Protein AF-A0AAV0X223-F1 (afdb_monomer_lite)

Radius of gyration: 20.11 Å; chains: 1; bounding box: 46×33×53 Å

Sequence (191 aa):
MRIVYGKHFKYVATRMAEYEVLEKYIINIHSYVYTSCTPVIAYAITESEAKLLNYINKEHYGNGKEFHLLAGKDYIVGLEDLHNFYLIDLCYKKLERNNNSGFEDICFFIRIDSNAHSCVPYYTQNGQKYLALFYFEGDTENLMQRAVQLENWDLAYLKFCWKIQGVKDKFFAIDSCSVVGFDDIKNLYPP

Foldseek 3Di:
DDQDPNDDFDKDWPVVLCVVDVVVFVPPPDPVLQCQLFPWDKDFAAPVRLVVQLVCLVPPNPCSVVVRDDGPPIIMTTVVVSVLVVVLRVVVVCVVPVDDDDDDAAKDWDAPDPDPVRTAIWGHDPRWTKGFQVSDDDDCVQQQVQWDKDAGSSRSNRSSVCVVVVPDCVQPVDRITTIGTPVSVCVVDPD

Organism: NCBI:txid13131

Structure (mmCIF, N/CA/C/O backbone):
data_AF-A0AAV0X223-F1
#
_entry.id   AF-A0AAV0X223-F1
#
loop_
_atom_site.group_PDB
_atom_site.id
_atom_site.type_symbol
_atom_site.label_atom_id
_atom_site.label_alt_id
_atom_site.label_comp_id
_atom_site.label_asym_id
_atom_site.label_entity_id
_atom_site.label_seq_id
_atom_site.pdbx_PDB_ins_code
_atom_site.Cartn_x
_atom_site.Cartn_y
_atom_site.Cartn_z
_atom_site.occupancy
_atom_site.B_iso_or_equiv
_atom_site.auth_seq_id
_atom_site.auth_comp_id
_atom_site.auth_asym_id
_atom_site.auth_atom_id
_atom_site.pdbx_PDB_model_num
ATOM 1 N N . MET A 1 1 ? 4.242 -0.186 -22.465 1.00 67.38 1 MET A N 1
ATOM 2 C CA . MET A 1 1 ? 2.848 -0.659 -22.299 1.00 67.38 1 MET A CA 1
ATOM 3 C C . MET A 1 1 ? 2.838 -2.135 -22.660 1.00 67.38 1 MET A C 1
ATOM 5 O O . MET A 1 1 ? 3.314 -2.444 -23.746 1.00 67.38 1 MET A O 1
ATOM 9 N N . ARG A 1 2 ? 2.394 -3.033 -21.771 1.00 79.50 2 ARG A N 1
ATOM 10 C CA . ARG A 1 2 ? 2.246 -4.466 -22.097 1.00 79.50 2 ARG A CA 1
ATOM 11 C C . ARG A 1 2 ? 0.774 -4.799 -22.290 1.00 79.50 2 ARG A C 1
ATOM 13 O O . ARG A 1 2 ? -0.082 -4.157 -21.682 1.00 79.50 2 ARG A O 1
ATOM 20 N N . ILE A 1 3 ? 0.500 -5.796 -23.122 1.00 77.06 3 ILE A N 1
ATOM 21 C CA . ILE A 1 3 ? -0.830 -6.388 -23.244 1.00 77.06 3 ILE A CA 1
ATOM 22 C C . ILE A 1 3 ? -0.815 -7.680 -22.435 1.00 77.06 3 ILE A C 1
ATOM 24 O O . ILE A 1 3 ? -0.038 -8.583 -22.734 1.00 77.06 3 ILE A O 1
ATOM 28 N N . VAL A 1 4 ? -1.657 -7.755 -21.409 1.00 73.25 4 VAL A N 1
ATOM 29 C CA . VAL A 1 4 ? -1.824 -8.947 -20.571 1.00 73.25 4 VAL A CA 1
ATOM 30 C C . VAL A 1 4 ? -3.303 -9.311 -20.611 1.00 73.25 4 VAL A C 1
ATOM 32 O O . VAL A 1 4 ? -4.150 -8.478 -20.296 1.00 73.25 4 VAL A O 1
ATOM 35 N N . TYR A 1 5 ? -3.624 -10.516 -21.091 1.00 76.81 5 TYR A N 1
ATOM 36 C CA . TYR A 1 5 ? -5.007 -10.980 -21.301 1.00 76.81 5 TYR A CA 1
ATOM 37 C C . TYR A 1 5 ? -5.896 -9.983 -22.079 1.00 76.81 5 TYR A C 1
ATOM 39 O O . TYR A 1 5 ? -7.058 -9.772 -21.745 1.00 76.81 5 TYR A O 1
ATOM 47 N N . GLY A 1 6 ? -5.338 -9.321 -23.100 1.00 78.38 6 GLY A N 1
ATOM 48 C CA . GLY A 1 6 ? -6.064 -8.349 -23.930 1.00 78.38 6 GLY A CA 1
ATOM 49 C C . GLY A 1 6 ? -6.267 -6.965 -23.299 1.00 78.38 6 GLY A C 1
ATOM 50 O O . GLY A 1 6 ? -6.860 -6.097 -23.935 1.00 78.38 6 GLY A O 1
ATOM 51 N N . LYS A 1 7 ? -5.757 -6.720 -22.085 1.00 81.50 7 LYS A N 1
ATOM 52 C CA . LYS A 1 7 ? -5.789 -5.404 -21.430 1.00 81.50 7 LYS A CA 1
ATOM 53 C C . LYS A 1 7 ? -4.433 -4.711 -21.511 1.00 81.50 7 LYS A C 1
ATOM 55 O O . LYS A 1 7 ? -3.388 -5.346 -21.376 1.00 81.50 7 LYS A O 1
ATOM 60 N N . HIS A 1 8 ? -4.462 -3.395 -21.708 1.00 84.06 8 HIS A N 1
ATOM 61 C CA . HIS A 1 8 ? -3.269 -2.556 -21.745 1.00 84.06 8 HIS A CA 1
ATOM 62 C C . HIS A 1 8 ? -2.862 -2.130 -20.338 1.00 84.06 8 HIS A C 1
ATOM 64 O O . HIS A 1 8 ? -3.589 -1.397 -19.672 1.00 84.06 8 HIS A O 1
ATOM 70 N N . PHE A 1 9 ? -1.660 -2.519 -19.931 1.00 85.00 9 PHE A N 1
ATOM 71 C CA . PHE A 1 9 ? -1.068 -2.115 -18.663 1.00 85.00 9 PHE A CA 1
ATOM 72 C C . PHE A 1 9 ? 0.108 -1.165 -18.896 1.00 85.00 9 PHE A C 1
ATOM 74 O O . PHE A 1 9 ? 0.948 -1.353 -19.794 1.00 85.00 9 PHE A O 1
ATOM 81 N N . LYS A 1 10 ? 0.149 -0.102 -18.092 1.00 89.81 10 LYS A N 1
ATOM 82 C CA . LYS A 1 10 ? 1.233 0.882 -18.084 1.00 89.81 10 LYS A CA 1
ATOM 83 C C . LYS A 1 10 ? 2.287 0.445 -17.077 1.00 89.81 10 LYS A C 1
ATOM 85 O O . LYS A 1 10 ? 1.953 0.014 -15.981 1.00 89.81 10 LYS A O 1
ATOM 90 N N . TYR A 1 11 ? 3.544 0.583 -17.471 1.00 89.50 11 TYR A N 1
ATOM 91 C CA . TYR A 1 11 ? 4.692 0.191 -16.669 1.00 89.50 11 TYR A CA 1
ATOM 92 C C . TYR A 1 11 ? 5.742 1.287 -16.700 1.00 89.50 11 TYR A C 1
ATOM 94 O O . TYR A 1 11 ? 5.824 2.036 -17.678 1.00 89.50 11 TYR A O 1
ATOM 102 N N . VAL A 1 12 ? 6.557 1.315 -15.657 1.00 89.06 12 VAL A N 1
ATOM 103 C CA . VAL A 1 12 ? 7.706 2.203 -15.496 1.00 89.06 12 VAL A CA 1
ATOM 104 C C . VAL A 1 12 ? 8.905 1.381 -15.036 1.00 89.06 12 VAL A C 1
ATOM 106 O O . VAL A 1 12 ? 8.739 0.387 -14.329 1.00 89.06 12 VAL A O 1
ATOM 109 N N . ALA A 1 13 ? 10.109 1.753 -15.471 1.00 89.88 13 ALA A N 1
ATOM 110 C CA . ALA A 1 13 ? 11.331 1.111 -14.997 1.00 89.88 13 ALA A CA 1
ATOM 111 C C . ALA A 1 13 ? 11.539 1.431 -13.512 1.00 89.88 13 ALA A C 1
ATOM 113 O O . ALA A 1 13 ? 11.438 2.598 -13.125 1.00 89.88 13 ALA A O 1
ATOM 114 N N . THR A 1 14 ? 11.857 0.422 -12.697 1.00 86.88 14 THR A N 1
ATOM 115 C CA . THR A 1 14 ? 12.030 0.587 -11.244 1.00 86.88 14 THR A CA 1
ATOM 116 C C . THR A 1 14 ? 13.059 1.663 -10.936 1.00 86.88 14 THR A C 1
ATOM 118 O O . THR A 1 14 ? 12.747 2.588 -10.209 1.00 86.88 14 THR A O 1
ATOM 121 N N . ARG A 1 15 ? 14.223 1.652 -11.592 1.00 85.00 15 ARG A N 1
ATOM 122 C CA . ARG A 1 15 ? 15.271 2.669 -11.384 1.00 85.00 15 ARG A CA 1
ATOM 123 C C . ARG A 1 15 ? 14.821 4.102 -11.667 1.00 85.00 15 ARG A C 1
ATOM 125 O O . ARG A 1 15 ? 15.278 5.023 -11.004 1.00 85.00 15 ARG A O 1
ATOM 132 N N . MET A 1 16 ? 13.938 4.299 -12.648 1.00 83.81 16 MET A N 1
ATOM 133 C CA . MET A 1 16 ? 13.381 5.626 -12.930 1.00 83.81 16 MET A CA 1
ATOM 134 C C . MET A 1 16 ? 12.358 6.024 -11.872 1.00 83.81 16 MET A C 1
ATOM 136 O O . MET A 1 16 ? 12.367 7.160 -11.415 1.00 83.81 16 MET A O 1
ATOM 140 N N . ALA A 1 17 ? 11.497 5.087 -11.467 1.00 81.62 17 ALA A N 1
ATOM 141 C CA . ALA A 1 17 ? 10.561 5.294 -10.371 1.00 81.62 17 ALA A CA 1
ATOM 142 C C . ALA A 1 17 ? 11.300 5.615 -9.065 1.00 81.62 17 ALA A C 1
ATOM 144 O O . ALA A 1 17 ? 10.932 6.547 -8.369 1.00 81.62 17 ALA A O 1
ATOM 145 N N . GLU A 1 18 ? 12.373 4.896 -8.757 1.00 77.75 18 GLU A N 1
ATOM 146 C CA . GLU A 1 18 ? 13.196 5.116 -7.574 1.00 77.75 18 GLU A CA 1
ATOM 147 C C . GLU A 1 18 ? 13.878 6.480 -7.605 1.00 77.75 18 GLU A C 1
ATOM 149 O O . GLU A 1 18 ? 13.798 7.228 -6.640 1.00 77.75 18 GLU A O 1
ATOM 154 N N . TYR A 1 19 ? 14.491 6.855 -8.721 1.00 78.69 19 TYR A N 1
ATOM 155 C CA . TYR A 1 19 ? 15.122 8.164 -8.837 1.00 78.69 19 TYR A CA 1
ATOM 156 C C . TYR A 1 19 ? 14.108 9.315 -8.736 1.00 78.69 19 TYR A C 1
ATOM 158 O O . TYR A 1 19 ? 14.286 10.256 -7.971 1.00 78.69 19 TYR A O 1
ATOM 166 N N . GLU A 1 20 ? 12.986 9.225 -9.451 1.00 75.88 20 GLU A N 1
ATOM 167 C CA . GLU A 1 20 ? 11.983 10.295 -9.453 1.00 75.88 20 GLU A CA 1
ATOM 168 C C . GLU A 1 20 ? 11.141 10.349 -8.172 1.00 75.88 20 GLU A C 1
ATOM 170 O O . GLU A 1 20 ? 10.687 11.428 -7.789 1.00 75.88 20 GLU A O 1
ATOM 175 N N . VAL A 1 21 ? 10.917 9.208 -7.511 1.00 68.12 21 VAL A N 1
ATOM 176 C CA . VAL A 1 21 ? 10.062 9.102 -6.320 1.00 68.12 21 VAL A CA 1
ATOM 177 C C . VAL A 1 21 ? 10.885 8.952 -5.045 1.00 68.12 21 VAL A C 1
ATOM 179 O O . VAL A 1 21 ? 10.711 9.756 -4.133 1.00 68.12 21 VAL A O 1
ATOM 182 N N . LEU A 1 22 ? 11.798 7.979 -4.944 1.00 64.19 22 LEU A N 1
ATOM 183 C CA . LEU A 1 22 ? 12.541 7.748 -3.697 1.00 64.19 22 LEU A CA 1
ATOM 184 C C . LEU A 1 22 ? 13.467 8.915 -3.344 1.00 64.19 22 LEU A C 1
ATOM 186 O O . LEU A 1 22 ? 13.473 9.335 -2.186 1.00 64.19 22 LEU A O 1
ATOM 190 N N . GLU A 1 23 ? 14.196 9.471 -4.317 1.00 64.31 23 GLU A N 1
ATOM 191 C CA . GLU A 1 23 ? 15.144 10.567 -4.060 1.00 64.31 23 GLU A CA 1
ATOM 192 C C . GLU A 1 23 ? 14.435 11.860 -3.625 1.00 64.31 23 GLU A C 1
ATOM 194 O O . GLU A 1 23 ? 14.961 12.624 -2.822 1.00 64.31 23 GLU A O 1
ATOM 199 N N . LYS A 1 24 ? 13.203 12.100 -4.090 1.00 60.88 24 LYS A N 1
ATOM 200 C CA . LYS A 1 24 ? 12.443 13.314 -3.746 1.00 60.88 24 LYS A CA 1
ATOM 201 C C . LYS A 1 24 ? 11.610 13.182 -2.475 1.00 60.88 24 LYS A C 1
ATOM 203 O O . LYS A 1 24 ? 11.304 14.198 -1.848 1.00 60.88 24 LYS A O 1
ATOM 208 N N . TYR A 1 25 ? 11.181 11.971 -2.131 1.00 57.00 25 TYR A N 1
ATOM 209 C CA . TYR A 1 25 ? 10.045 11.789 -1.228 1.00 57.00 25 TYR A CA 1
ATOM 210 C C . TYR A 1 25 ? 10.305 10.852 -0.050 1.00 57.00 25 TYR A C 1
ATOM 212 O O . TYR A 1 25 ? 9.671 10.991 0.990 1.00 57.00 25 TYR A O 1
ATOM 220 N N . ILE A 1 26 ? 11.263 9.931 -0.162 1.00 60.78 26 ILE A N 1
ATOM 221 C CA . ILE A 1 26 ? 11.395 8.814 0.785 1.00 60.78 26 ILE A CA 1
ATOM 222 C C . ILE A 1 26 ? 12.741 8.831 1.536 1.00 60.78 26 ILE A C 1
ATOM 224 O O . ILE A 1 26 ? 13.038 7.919 2.300 1.00 60.78 26 ILE A O 1
ATOM 228 N N . ILE A 1 27 ? 13.515 9.921 1.445 1.00 60.59 27 ILE A N 1
ATOM 229 C CA . ILE A 1 27 ? 14.778 10.096 2.197 1.00 60.59 27 ILE A CA 1
ATOM 230 C C . ILE A 1 27 ? 14.600 9.829 3.706 1.00 60.59 27 ILE A C 1
ATOM 232 O O . ILE A 1 27 ? 15.490 9.269 4.343 1.00 60.59 27 ILE A O 1
ATOM 236 N N . ASN A 1 28 ? 13.440 10.179 4.271 1.00 61.44 28 ASN A N 1
ATOM 237 C CA . ASN A 1 28 ? 13.203 10.130 5.716 1.00 61.44 28 ASN A CA 1
ATOM 238 C C . ASN A 1 28 ? 12.431 8.884 6.193 1.00 61.44 28 ASN A C 1
ATOM 240 O O . ASN A 1 28 ? 12.290 8.681 7.400 1.00 61.44 28 ASN A O 1
ATOM 244 N N . ILE A 1 29 ? 11.941 8.032 5.283 1.00 67.88 29 ILE A N 1
ATOM 245 C CA . ILE A 1 29 ? 11.228 6.799 5.647 1.00 67.88 29 ILE A CA 1
ATOM 246 C C . ILE A 1 29 ? 12.155 5.615 5.409 1.00 67.88 29 ILE A C 1
ATOM 248 O O . ILE A 1 29 ? 12.549 5.328 4.279 1.00 67.88 29 ILE A O 1
ATOM 252 N N . HIS A 1 30 ? 12.463 4.876 6.474 1.00 72.00 30 HIS A N 1
ATOM 253 C CA . HIS A 1 30 ? 13.271 3.669 6.357 1.00 72.00 30 HIS A CA 1
ATOM 254 C C . HIS A 1 30 ? 12.634 2.687 5.360 1.00 72.00 30 HIS A C 1
ATOM 256 O O . HIS A 1 30 ? 11.448 2.370 5.478 1.00 72.00 30 HIS A O 1
ATOM 262 N N . SER A 1 31 ? 13.425 2.170 4.411 1.00 69.19 31 SER A N 1
ATOM 263 C CA . SER A 1 31 ? 12.938 1.371 3.273 1.00 69.19 31 SER A CA 1
ATOM 264 C C . SER A 1 31 ? 12.035 0.209 3.665 1.00 69.19 31 SER A C 1
ATOM 266 O O . SER A 1 31 ? 11.008 -0.048 3.037 1.00 69.19 31 SER A O 1
ATOM 268 N N . TYR A 1 32 ? 12.373 -0.441 4.776 1.00 69.75 32 TYR A N 1
ATOM 269 C CA . TYR A 1 32 ? 11.583 -1.513 5.376 1.00 69.75 32 TYR A CA 1
ATOM 270 C C . TYR A 1 32 ? 10.114 -1.145 5.639 1.00 69.75 32 TYR A C 1
ATOM 272 O O . TYR A 1 32 ? 9.244 -2.003 5.518 1.00 69.75 32 TYR A O 1
ATOM 280 N N . VAL A 1 33 ? 9.814 0.108 5.993 1.00 69.50 33 VAL A N 1
ATOM 281 C 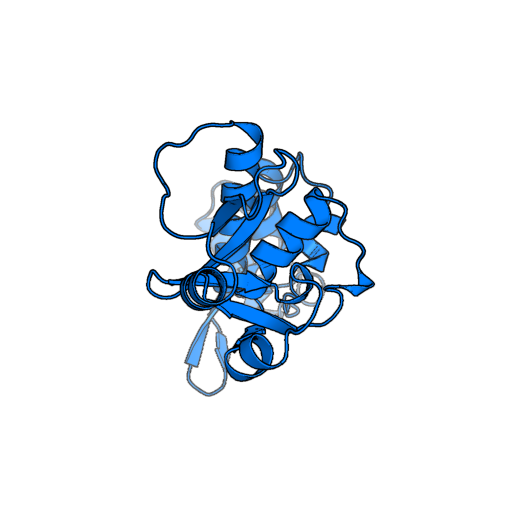CA . VAL A 1 33 ? 8.463 0.522 6.399 1.00 69.50 33 VAL A CA 1
ATOM 282 C C . VAL A 1 33 ? 7.496 0.435 5.223 1.00 69.50 33 VAL A C 1
ATOM 284 O O . VAL A 1 33 ? 6.471 -0.222 5.353 1.00 69.50 33 VAL A O 1
ATOM 287 N N . TYR A 1 34 ? 7.820 1.014 4.064 1.00 69.56 34 TYR A N 1
ATOM 288 C CA . TYR A 1 34 ? 6.912 1.006 2.909 1.00 69.56 34 TYR A CA 1
ATOM 289 C C . TYR A 1 34 ? 7.009 -0.275 2.070 1.00 69.56 34 TYR A C 1
ATOM 291 O O . TYR A 1 34 ? 5.993 -0.737 1.558 1.00 69.56 34 TYR A O 1
ATOM 299 N N . THR A 1 35 ? 8.190 -0.898 1.966 1.00 72.62 35 THR A N 1
ATOM 300 C CA . THR A 1 35 ? 8.370 -2.141 1.180 1.00 72.62 35 THR A CA 1
ATOM 301 C C . THR A 1 35 ? 7.618 -3.342 1.753 1.00 72.62 35 THR A C 1
ATOM 303 O O . THR A 1 35 ? 7.349 -4.294 1.030 1.00 72.62 35 THR A O 1
ATOM 306 N N . SER A 1 36 ? 7.251 -3.300 3.036 1.00 72.94 36 SER A N 1
ATOM 307 C CA . SER A 1 36 ? 6.497 -4.366 3.706 1.00 72.94 36 SER A CA 1
ATOM 308 C C . SER A 1 36 ? 4.998 -4.072 3.854 1.00 72.94 36 SER A C 1
ATOM 310 O O . SER A 1 36 ? 4.284 -4.864 4.467 1.00 72.94 36 SER A O 1
ATOM 312 N N . CYS A 1 37 ? 4.504 -2.949 3.316 1.00 75.69 37 CYS A N 1
ATOM 313 C CA . CYS A 1 37 ? 3.081 -2.597 3.386 1.00 75.69 37 CYS A CA 1
ATOM 314 C C . CYS A 1 37 ? 2.241 -3.320 2.330 1.00 75.69 37 CYS A C 1
ATOM 316 O O . CYS A 1 37 ? 1.122 -3.731 2.621 1.00 75.69 37 CYS A O 1
ATOM 318 N N . THR A 1 38 ? 2.775 -3.506 1.125 1.00 75.06 38 THR A N 1
ATOM 319 C CA . THR A 1 38 ? 2.125 -4.296 0.076 1.00 75.06 38 THR A CA 1
ATOM 320 C C . THR A 1 38 ? 3.174 -4.904 -0.850 1.00 75.06 38 THR A C 1
ATOM 322 O O . THR A 1 38 ? 4.152 -4.225 -1.181 1.00 75.06 38 THR A O 1
ATOM 325 N N . PRO A 1 39 ? 3.012 -6.166 -1.280 1.00 74.38 39 PRO A N 1
ATOM 326 C CA . PRO A 1 39 ? 3.873 -6.731 -2.304 1.00 74.38 39 PRO A CA 1
ATOM 327 C C . PRO A 1 39 ? 3.643 -5.996 -3.628 1.00 74.38 39 PRO A C 1
ATOM 329 O O . PRO A 1 39 ? 2.508 -5.761 -4.037 1.00 74.38 39 PRO A O 1
ATOM 332 N N . VAL A 1 40 ? 4.735 -5.650 -4.309 1.00 81.12 40 VAL A N 1
ATOM 333 C CA . VAL A 1 40 ? 4.701 -5.038 -5.640 1.00 81.12 40 VAL A CA 1
ATOM 334 C C . VAL A 1 40 ? 5.341 -5.995 -6.625 1.00 81.12 40 VAL A C 1
ATOM 336 O O . VAL A 1 40 ? 6.480 -6.429 -6.446 1.00 81.12 40 VAL A O 1
ATOM 339 N N . ILE A 1 41 ? 4.591 -6.347 -7.666 1.00 84.69 41 ILE A N 1
ATOM 340 C CA . ILE A 1 41 ? 5.048 -7.313 -8.661 1.00 84.69 41 ILE A CA 1
ATOM 341 C C . ILE A 1 41 ? 5.907 -6.584 -9.691 1.00 84.69 41 ILE A C 1
ATOM 343 O O . ILE A 1 41 ? 5.420 -5.787 -10.495 1.00 84.69 41 ILE A O 1
ATOM 347 N N . ALA A 1 42 ? 7.196 -6.905 -9.687 1.00 88.69 42 ALA A N 1
ATOM 348 C CA . ALA A 1 42 ? 8.151 -6.429 -10.670 1.00 88.69 42 ALA A CA 1
ATOM 349 C C . ALA A 1 42 ? 8.416 -7.500 -11.736 1.00 88.69 42 ALA A C 1
ATOM 351 O O . ALA A 1 42 ? 8.464 -8.697 -11.454 1.00 88.69 42 ALA A O 1
ATOM 352 N N . TYR A 1 43 ? 8.635 -7.061 -12.972 1.00 91.25 43 TYR A N 1
ATOM 353 C CA . TYR A 1 43 ? 8.946 -7.934 -14.098 1.00 91.25 43 TYR A CA 1
ATOM 354 C C . TYR A 1 43 ? 10.310 -7.586 -14.665 1.00 91.25 43 TYR A C 1
ATOM 356 O O . TYR A 1 43 ? 10.589 -6.414 -14.911 1.00 91.25 43 TYR A O 1
ATOM 364 N N . ALA A 1 44 ? 11.133 -8.597 -14.935 1.00 94.06 44 ALA A N 1
ATOM 365 C CA . ALA A 1 44 ? 12.393 -8.382 -15.629 1.00 94.06 44 ALA A CA 1
ATOM 366 C C . ALA A 1 44 ? 12.142 -7.748 -17.009 1.00 94.06 44 ALA A C 1
ATOM 368 O O . ALA A 1 44 ? 11.207 -8.121 -17.734 1.00 94.06 44 ALA A O 1
ATOM 369 N N . ILE A 1 45 ? 12.980 -6.774 -17.354 1.00 94.06 45 ILE A N 1
ATOM 370 C CA . ILE A 1 45 ? 12.965 -6.114 -18.657 1.00 94.06 45 ILE A CA 1
ATOM 371 C C . ILE A 1 45 ? 13.499 -7.083 -19.715 1.00 94.06 45 ILE A C 1
ATOM 373 O O . ILE A 1 45 ? 14.534 -7.726 -19.529 1.00 94.06 45 ILE A O 1
ATOM 377 N N . THR A 1 46 ? 12.803 -7.172 -20.844 1.00 94.06 46 THR A N 1
ATOM 378 C CA . THR A 1 46 ? 13.253 -7.931 -22.021 1.00 94.06 46 THR A CA 1
ATOM 379 C C . THR A 1 46 ? 14.217 -7.116 -22.888 1.00 94.06 46 THR A C 1
ATOM 381 O O . THR A 1 46 ? 14.255 -5.892 -22.817 1.00 94.06 46 THR A O 1
ATOM 384 N N . GLU A 1 47 ? 14.960 -7.775 -23.779 1.00 95.06 47 GLU A N 1
ATOM 385 C CA . GLU A 1 47 ? 15.862 -7.114 -24.741 1.00 95.06 47 GLU A CA 1
ATOM 386 C C . GLU A 1 47 ? 15.175 -6.014 -25.564 1.00 95.06 47 GLU A C 1
ATOM 388 O O . GLU A 1 47 ? 15.691 -4.904 -25.713 1.00 95.06 47 GLU A O 1
ATOM 393 N N . SER A 1 48 ? 13.982 -6.303 -26.086 1.00 93.12 48 SER A N 1
ATOM 394 C CA . SER A 1 48 ? 13.208 -5.346 -26.882 1.00 93.12 48 SER A CA 1
ATOM 395 C C . SER A 1 48 ? 12.755 -4.149 -26.047 1.00 93.12 48 SER A C 1
ATOM 397 O O . SER A 1 48 ? 12.807 -3.012 -26.514 1.00 93.12 48 SER A O 1
ATOM 399 N N . GLU A 1 49 ? 12.343 -4.389 -24.801 1.00 92.31 49 GLU A N 1
ATOM 400 C CA . GLU A 1 49 ? 11.938 -3.329 -23.878 1.00 92.31 49 GLU A CA 1
ATOM 401 C C . GLU A 1 49 ? 13.123 -2.467 -23.453 1.00 92.31 49 GLU A C 1
ATOM 403 O O . GLU A 1 49 ? 12.997 -1.248 -23.469 1.00 92.31 49 GLU A O 1
ATOM 408 N N . ALA A 1 50 ? 14.278 -3.064 -23.144 1.00 93.62 50 ALA A N 1
ATOM 409 C CA . ALA A 1 50 ? 15.490 -2.323 -22.807 1.00 93.62 50 ALA A CA 1
ATOM 410 C C . ALA A 1 50 ? 15.888 -1.382 -23.950 1.00 93.62 50 ALA A C 1
ATOM 412 O O . ALA A 1 50 ? 16.107 -0.193 -23.726 1.00 93.62 50 ALA A O 1
ATOM 413 N N . LYS A 1 51 ? 15.914 -1.879 -25.195 1.00 94.00 51 LYS A N 1
ATOM 414 C CA . LYS A 1 51 ? 16.218 -1.056 -26.379 1.00 94.00 51 LYS A CA 1
ATOM 415 C C . LYS A 1 51 ? 15.247 0.113 -26.532 1.00 94.00 51 LYS A C 1
ATOM 417 O O . LYS A 1 51 ? 15.687 1.246 -26.720 1.00 94.00 51 LYS A O 1
ATOM 422 N N . LEU A 1 52 ? 13.945 -0.155 -26.428 1.00 92.19 52 LEU A N 1
ATOM 423 C CA . LEU A 1 52 ? 12.912 0.868 -26.576 1.00 92.19 52 LEU A CA 1
ATOM 424 C C . LEU A 1 52 ? 12.971 1.912 -25.454 1.00 92.19 52 LEU A C 1
ATOM 426 O O . LEU A 1 52 ? 12.965 3.108 -25.734 1.00 92.19 52 LEU A O 1
ATOM 430 N N . LEU A 1 53 ? 13.045 1.476 -24.197 1.00 90.38 53 LEU A N 1
ATOM 431 C CA . LEU A 1 53 ? 13.088 2.370 -23.041 1.00 90.38 53 LEU A CA 1
ATOM 432 C C . LEU A 1 53 ? 14.359 3.225 -23.047 1.00 90.38 53 LEU A C 1
ATOM 434 O O . LEU A 1 53 ? 14.281 4.423 -22.804 1.00 90.38 53 LEU A O 1
ATOM 438 N N . ASN A 1 54 ? 15.509 2.652 -23.408 1.00 92.19 54 ASN A N 1
ATOM 439 C CA . ASN A 1 54 ? 16.757 3.405 -23.541 1.00 92.19 54 ASN A CA 1
ATOM 440 C C . ASN A 1 54 ? 16.698 4.455 -24.651 1.00 92.19 54 ASN A C 1
ATOM 442 O O . ASN A 1 54 ? 17.218 5.556 -24.475 1.00 92.19 54 ASN A O 1
ATOM 446 N N . TYR A 1 55 ? 16.071 4.130 -25.785 1.00 91.81 55 TYR A N 1
ATOM 447 C CA . TYR A 1 55 ? 15.837 5.103 -26.849 1.00 91.81 55 TYR A CA 1
ATOM 448 C C . TYR A 1 55 ? 14.959 6.255 -26.347 1.00 91.81 55 TYR A C 1
ATOM 450 O O . TYR A 1 55 ? 15.346 7.414 -26.468 1.00 91.81 55 TYR A O 1
ATOM 458 N N . ILE A 1 56 ? 13.829 5.939 -25.706 1.00 89.50 56 ILE A N 1
ATOM 459 C CA . ILE A 1 56 ? 12.922 6.947 -25.140 1.00 89.50 56 ILE A CA 1
ATOM 460 C C . ILE A 1 56 ? 13.656 7.830 -24.129 1.00 89.50 56 ILE A C 1
ATOM 462 O O . ILE A 1 56 ? 13.572 9.051 -24.216 1.00 89.50 56 ILE A O 1
ATOM 466 N N . ASN A 1 57 ? 14.406 7.229 -23.205 1.00 88.50 57 ASN A N 1
ATOM 467 C CA . ASN A 1 57 ? 15.162 7.964 -22.201 1.00 88.50 57 ASN A CA 1
ATOM 468 C C . ASN A 1 57 ? 16.148 8.925 -22.871 1.00 88.50 57 ASN A C 1
ATOM 470 O O . ASN A 1 57 ? 16.148 10.113 -22.569 1.00 88.50 57 ASN A O 1
ATOM 474 N N . LYS A 1 58 ? 16.948 8.438 -23.821 1.00 89.19 58 LYS A N 1
ATOM 475 C CA . LYS A 1 58 ? 17.968 9.247 -24.494 1.00 89.19 58 LYS A CA 1
ATOM 476 C C . LYS A 1 58 ? 17.385 10.428 -25.278 1.00 89.19 58 LYS A C 1
ATOM 478 O O . LYS A 1 58 ? 17.996 11.494 -25.277 1.00 89.19 58 LYS A O 1
ATOM 483 N N . GLU A 1 59 ? 16.259 10.230 -25.957 1.00 91.06 59 GLU A N 1
ATOM 484 C CA . GLU A 1 59 ? 15.697 11.225 -26.880 1.00 91.06 59 GLU A CA 1
ATOM 485 C C . GLU A 1 59 ? 14.664 12.154 -26.224 1.00 91.06 59 GLU A C 1
ATOM 487 O O . GLU A 1 59 ? 14.444 13.267 -26.703 1.00 91.06 59 GLU A O 1
ATOM 492 N N . HIS A 1 60 ? 14.016 11.722 -25.136 1.00 86.56 60 HIS A N 1
ATOM 493 C CA . HIS A 1 60 ? 12.862 12.428 -24.564 1.00 86.56 60 HIS A CA 1
ATOM 494 C C . HIS A 1 60 ? 12.987 12.772 -23.079 1.00 86.56 60 HIS A C 1
ATOM 496 O O . HIS A 1 60 ? 12.136 13.495 -22.562 1.00 86.56 60 HIS A O 1
ATOM 502 N N . TYR A 1 61 ? 14.024 12.302 -22.384 1.00 82.31 61 TYR A N 1
ATOM 503 C CA . TYR A 1 61 ? 14.233 12.607 -20.972 1.00 82.31 61 TYR A CA 1
ATOM 504 C C . TYR A 1 61 ? 15.602 13.262 -20.768 1.00 82.31 61 TYR A C 1
ATOM 506 O O . TYR A 1 61 ? 16.630 12.705 -21.143 1.00 82.31 61 TYR A O 1
ATOM 514 N N . GLY A 1 62 ? 15.623 14.462 -20.174 1.00 76.88 62 GLY A N 1
ATOM 515 C CA . GLY A 1 62 ? 16.832 15.296 -20.076 1.00 76.88 62 GLY A CA 1
ATOM 516 C C . GLY A 1 62 ? 18.031 14.586 -19.435 1.00 76.88 62 GLY A C 1
ATOM 517 O O . GLY A 1 62 ? 19.152 14.729 -19.916 1.00 76.88 62 GLY A O 1
ATOM 518 N N . ASN A 1 63 ? 17.774 13.734 -18.435 1.00 75.56 63 ASN A N 1
ATOM 519 C CA . ASN A 1 63 ? 18.793 12.935 -17.741 1.00 75.56 63 ASN A CA 1
ATOM 520 C C . ASN A 1 63 ? 18.873 11.489 -18.265 1.00 75.56 63 ASN A C 1
ATOM 522 O O . ASN A 1 63 ? 19.524 10.631 -17.677 1.00 75.56 63 ASN A O 1
ATOM 526 N N . GLY A 1 64 ? 18.221 11.162 -19.381 1.00 69.56 64 GLY A N 1
ATOM 527 C CA . GLY A 1 64 ? 18.014 9.775 -19.799 1.00 69.56 64 GLY A CA 1
ATOM 528 C C . GLY A 1 64 ? 19.258 8.999 -20.214 1.00 69.56 64 GLY A C 1
ATOM 529 O O . GLY A 1 64 ? 19.207 7.773 -20.271 1.00 69.56 64 GLY A O 1
ATOM 530 N N . LYS A 1 65 ? 20.395 9.671 -20.426 1.00 72.56 65 LYS A N 1
ATOM 531 C CA . LYS A 1 65 ? 21.695 9.003 -20.610 1.00 72.56 65 LYS A CA 1
ATOM 532 C C . LYS A 1 65 ? 22.205 8.327 -19.331 1.00 72.56 65 LYS A C 1
ATOM 534 O O . LYS A 1 65 ? 23.003 7.401 -19.429 1.00 72.56 65 LYS A O 1
ATOM 539 N N . GLU A 1 66 ? 21.737 8.759 -18.163 1.00 77.94 66 GLU A N 1
ATOM 540 C CA . GLU A 1 66 ? 22.098 8.188 -16.859 1.00 77.94 66 GLU A CA 1
ATOM 541 C C . GLU A 1 66 ? 21.283 6.919 -16.545 1.00 77.94 66 GLU A C 1
ATOM 543 O O . GLU A 1 66 ? 21.715 6.056 -15.780 1.00 77.94 66 GLU A O 1
ATOM 548 N N . PHE A 1 67 ? 20.136 6.747 -17.212 1.00 80.38 67 PHE A N 1
ATOM 549 C CA . PHE A 1 67 ? 19.205 5.631 -17.023 1.00 80.38 67 PHE A CA 1
ATOM 550 C C . PHE A 1 67 ? 19.334 4.587 -18.127 1.00 80.38 67 PHE A C 1
ATOM 552 O O . PHE A 1 67 ? 18.359 4.266 -18.812 1.00 80.38 67 PHE A O 1
ATOM 559 N N . HIS A 1 68 ? 20.544 4.051 -18.301 1.00 89.56 68 HIS A N 1
ATOM 560 C CA . HIS A 1 68 ? 20.753 2.920 -19.199 1.00 89.56 68 HIS A CA 1
ATOM 561 C C . HIS A 1 68 ? 20.250 1.618 -18.559 1.00 89.56 68 HIS A C 1
ATOM 563 O O . HIS A 1 68 ? 20.835 1.119 -17.595 1.00 89.56 68 HIS A O 1
ATOM 569 N N . LEU A 1 69 ? 19.156 1.094 -19.107 1.00 92.19 69 LEU A N 1
ATOM 570 C CA . LEU A 1 69 ? 18.464 -0.111 -18.670 1.00 92.19 69 LEU A CA 1
ATOM 571 C C . LEU A 1 69 ? 19.002 -1.350 -19.394 1.00 92.19 69 LEU A C 1
ATOM 573 O O . LEU A 1 69 ? 19.179 -1.353 -20.614 1.00 92.19 69 LEU A O 1
ATOM 577 N N . LEU A 1 70 ? 19.210 -2.420 -18.641 1.00 93.81 70 LEU A N 1
ATOM 578 C CA . LEU A 1 70 ? 19.761 -3.696 -19.066 1.00 93.81 70 LEU A CA 1
ATOM 579 C C . LEU A 1 70 ? 18.703 -4.793 -18.936 1.00 93.81 70 LEU A C 1
ATOM 581 O O . LEU A 1 70 ? 18.112 -5.003 -17.874 1.00 93.81 70 LEU A O 1
ATOM 585 N N . ALA A 1 71 ? 18.501 -5.539 -20.020 1.00 94.19 71 ALA A N 1
ATOM 586 C CA . ALA A 1 71 ? 17.603 -6.683 -20.021 1.00 94.19 71 ALA A CA 1
ATOM 587 C C . ALA A 1 71 ? 18.051 -7.751 -19.007 1.00 94.19 71 ALA A C 1
ATOM 589 O O . ALA A 1 71 ? 19.245 -7.974 -18.797 1.00 94.19 71 ALA A O 1
ATOM 590 N N . GLY A 1 72 ? 17.084 -8.385 -18.343 1.00 91.44 72 GLY A N 1
ATOM 591 C CA . GLY A 1 72 ? 17.319 -9.415 -17.324 1.00 91.44 72 GLY A CA 1
ATOM 592 C C . GLY A 1 72 ? 17.971 -8.929 -16.021 1.00 91.44 72 GLY A C 1
ATOM 593 O O . GLY A 1 72 ? 18.103 -9.722 -15.092 1.00 91.44 72 GLY A O 1
ATOM 594 N N . LYS A 1 73 ? 18.371 -7.655 -15.933 1.00 92.62 73 LYS A N 1
ATOM 595 C CA . LYS A 1 73 ? 18.940 -7.043 -14.722 1.00 92.62 73 LYS A CA 1
ATOM 596 C C . LYS A 1 73 ? 18.028 -5.977 -14.142 1.00 92.62 73 LYS A C 1
ATOM 598 O O . LYS A 1 73 ? 17.830 -5.944 -12.933 1.00 92.62 73 LYS A O 1
ATOM 603 N N . ASP A 1 74 ? 17.492 -5.123 -15.004 1.00 92.38 74 ASP A N 1
ATOM 604 C CA . ASP A 1 74 ? 16.552 -4.086 -14.610 1.00 92.38 74 ASP A CA 1
ATOM 605 C C . ASP A 1 74 ? 15.110 -4.594 -14.707 1.00 92.38 74 ASP A C 1
ATOM 607 O O . ASP A 1 74 ? 14.791 -5.522 -15.462 1.00 92.38 74 ASP A O 1
ATOM 611 N N . TYR A 1 75 ? 14.233 -3.970 -13.925 1.00 92.94 75 TYR A N 1
ATOM 612 C CA . TYR A 1 75 ? 12.844 -4.379 -13.773 1.00 92.94 75 TYR A CA 1
ATOM 613 C C . TYR A 1 75 ? 11.890 -3.250 -14.148 1.00 92.94 75 TYR A C 1
ATOM 615 O O . TYR A 1 75 ? 12.231 -2.066 -14.113 1.00 92.94 75 TYR A O 1
ATOM 623 N N . ILE A 1 76 ? 10.663 -3.630 -14.480 1.00 91.81 76 ILE A N 1
ATOM 624 C CA . ILE A 1 76 ? 9.529 -2.725 -14.610 1.00 91.81 76 ILE A CA 1
ATOM 625 C C . ILE A 1 76 ? 8.433 -3.097 -13.618 1.00 91.81 76 ILE A C 1
ATOM 627 O O . ILE A 1 76 ? 8.213 -4.269 -13.315 1.00 91.81 76 ILE A O 1
ATOM 631 N N . VAL A 1 77 ? 7.723 -2.081 -13.157 1.00 89.25 77 VAL A N 1
ATOM 632 C CA . VAL A 1 77 ? 6.637 -2.142 -12.174 1.00 89.25 77 VAL A CA 1
ATOM 633 C C . VAL A 1 77 ? 5.401 -1.470 -12.770 1.00 89.25 77 VAL A C 1
ATOM 635 O O . VAL A 1 77 ? 5.524 -0.618 -13.660 1.00 89.25 77 VAL A O 1
ATOM 638 N N . GLY A 1 78 ? 4.209 -1.901 -12.351 1.00 89.56 78 GLY A N 1
ATOM 639 C CA . GLY A 1 78 ? 2.953 -1.293 -12.777 1.00 89.56 78 GLY A CA 1
ATOM 640 C C . GLY A 1 78 ? 2.911 0.190 -12.411 1.00 89.56 78 GLY A C 1
ATOM 6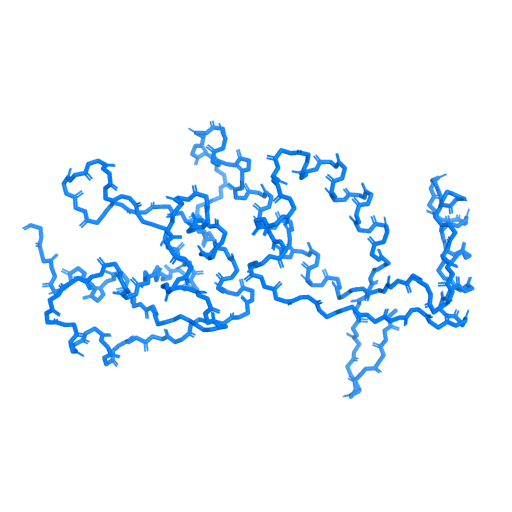41 O O . GLY A 1 78 ? 3.286 0.588 -11.314 1.00 89.56 78 GLY A O 1
ATOM 642 N N . LEU A 1 79 ? 2.453 1.040 -13.330 1.00 86.56 79 LEU A N 1
ATOM 643 C CA . LEU A 1 79 ? 2.352 2.478 -13.048 1.00 86.56 79 LEU A CA 1
ATOM 644 C C . LEU A 1 79 ? 1.359 2.773 -11.908 1.00 86.56 79 LEU A C 1
ATOM 646 O O . LEU A 1 79 ? 1.533 3.734 -11.170 1.00 86.56 79 LEU A O 1
ATOM 650 N N . GLU A 1 80 ? 0.332 1.936 -11.763 1.00 83.88 80 GLU A N 1
ATOM 651 C CA . GLU A 1 80 ? -0.649 2.013 -10.678 1.00 83.88 80 GLU A CA 1
ATOM 652 C C . GLU A 1 80 ? 0.000 1.821 -9.301 1.00 83.88 80 GLU A C 1
ATOM 654 O O . GLU A 1 80 ? -0.245 2.615 -8.396 1.00 83.88 80 GLU A O 1
ATOM 659 N N . ASP A 1 81 ? 0.920 0.860 -9.173 1.00 82.81 81 ASP A N 1
ATOM 660 C CA . ASP A 1 81 ? 1.689 0.642 -7.943 1.00 82.81 81 ASP A CA 1
ATOM 661 C C . ASP A 1 81 ? 2.498 1.891 -7.558 1.00 82.81 81 ASP A C 1
ATOM 663 O O . ASP A 1 81 ? 2.577 2.261 -6.387 1.00 82.81 81 ASP A O 1
ATOM 667 N N . LEU A 1 82 ? 3.053 2.601 -8.549 1.00 79.69 82 LEU A N 1
ATOM 668 C CA . LEU A 1 82 ? 3.780 3.848 -8.309 1.00 79.69 82 LEU A CA 1
ATOM 669 C C . LEU A 1 82 ? 2.865 4.975 -7.808 1.00 79.69 82 LEU A C 1
ATOM 671 O O . LEU A 1 82 ? 3.253 5.731 -6.916 1.00 79.69 82 LEU A O 1
ATOM 675 N N . HIS A 1 83 ? 1.650 5.092 -8.354 1.00 77.88 83 HIS A N 1
ATOM 676 C CA . HIS A 1 83 ? 0.667 6.062 -7.860 1.00 77.88 83 HIS A CA 1
ATOM 677 C C . HIS A 1 83 ? 0.292 5.788 -6.402 1.00 77.88 83 HIS A C 1
ATOM 679 O O . HIS A 1 83 ? 0.150 6.724 -5.617 1.00 77.88 83 HIS A O 1
ATOM 685 N N . ASN A 1 84 ? 0.188 4.521 -6.015 1.00 77.12 84 ASN A N 1
ATOM 686 C CA . ASN A 1 84 ? -0.135 4.180 -4.638 1.00 77.12 84 ASN A CA 1
ATOM 687 C C . ASN A 1 84 ? 1.054 4.402 -3.684 1.00 77.12 84 ASN A C 1
ATOM 689 O O . ASN A 1 84 ? 0.853 4.838 -2.550 1.00 77.12 84 ASN A O 1
ATOM 693 N N . PHE A 1 85 ? 2.300 4.234 -4.142 1.00 75.81 85 PHE A N 1
ATOM 694 C CA . PHE A 1 85 ? 3.469 4.692 -3.375 1.00 75.81 85 PHE A CA 1
ATOM 695 C C . PHE A 1 85 ? 3.460 6.203 -3.129 1.00 75.81 85 PHE A C 1
ATOM 697 O O . PHE A 1 85 ? 3.813 6.647 -2.036 1.00 75.81 85 PHE A O 1
ATOM 704 N N . TYR A 1 86 ? 3.023 6.996 -4.110 1.00 73.56 86 TYR A N 1
ATOM 705 C CA . TYR A 1 86 ? 2.867 8.439 -3.932 1.00 73.56 86 TYR A CA 1
ATOM 706 C C . TYR A 1 86 ? 1.846 8.780 -2.832 1.00 73.56 86 TYR A C 1
ATOM 708 O O . TYR A 1 86 ? 2.071 9.709 -2.058 1.00 73.56 86 TYR A O 1
ATOM 716 N N . LEU A 1 87 ? 0.769 7.995 -2.687 1.00 72.50 87 LEU A N 1
ATOM 717 C CA . LEU A 1 87 ? -0.180 8.161 -1.578 1.00 72.50 87 LEU A CA 1
ATOM 718 C C . LEU A 1 87 ? 0.489 7.953 -0.210 1.00 72.50 87 LEU A C 1
ATOM 720 O O . LEU A 1 87 ? 0.253 8.747 0.699 1.00 72.50 87 LEU A O 1
ATOM 724 N N . ILE A 1 88 ? 1.366 6.951 -0.065 1.00 74.62 88 ILE A N 1
ATOM 725 C CA . ILE A 1 88 ? 2.108 6.706 1.187 1.00 74.62 88 ILE A CA 1
ATOM 726 C C . ILE A 1 88 ? 2.993 7.910 1.554 1.00 74.62 88 ILE A C 1
ATOM 728 O O . ILE A 1 88 ? 2.997 8.345 2.708 1.00 74.62 88 ILE A O 1
ATOM 732 N N . ASP A 1 89 ? 3.704 8.488 0.584 1.00 74.88 89 ASP A N 1
ATOM 733 C CA . ASP A 1 89 ? 4.508 9.699 0.798 1.00 74.88 89 ASP A CA 1
ATOM 734 C C . ASP A 1 89 ? 3.650 10.908 1.213 1.00 74.88 89 ASP A C 1
ATOM 736 O O . ASP A 1 89 ? 3.980 11.616 2.171 1.00 74.88 89 ASP A O 1
ATOM 740 N N . LEU A 1 90 ? 2.520 11.136 0.535 1.00 72.56 90 LEU A N 1
ATOM 741 C CA . LEU A 1 90 ? 1.591 12.203 0.913 1.00 72.56 90 LEU A CA 1
ATOM 742 C C . LEU A 1 90 ? 1.127 12.048 2.366 1.00 72.56 90 LEU A C 1
ATOM 744 O O . LEU A 1 90 ? 1.102 13.028 3.120 1.00 72.56 90 LEU A O 1
ATOM 748 N N . CYS A 1 91 ? 0.801 10.820 2.771 1.00 71.94 91 CYS A N 1
ATOM 749 C CA . CYS A 1 91 ? 0.424 10.506 4.144 1.00 71.94 91 CYS A CA 1
ATOM 750 C C . CYS A 1 91 ? 1.562 10.806 5.128 1.00 71.94 91 CYS A C 1
ATOM 752 O O . CYS A 1 91 ? 1.322 11.443 6.157 1.00 71.94 91 CYS A O 1
ATOM 754 N N . TYR A 1 92 ? 2.797 10.419 4.803 1.00 73.94 92 TYR A N 1
ATOM 755 C CA . TYR A 1 92 ? 3.970 10.697 5.633 1.00 73.94 92 TYR A CA 1
ATOM 756 C C . TYR A 1 92 ? 4.220 12.194 5.835 1.00 73.94 92 TYR A C 1
ATOM 758 O O . TYR A 1 92 ? 4.321 12.668 6.966 1.00 73.94 92 TYR A O 1
ATOM 766 N N . LYS A 1 93 ? 4.243 12.977 4.753 1.00 72.88 93 LYS A N 1
ATOM 767 C CA . LYS A 1 93 ? 4.462 14.431 4.838 1.00 72.88 93 LYS A CA 1
ATOM 768 C C . LYS A 1 93 ? 3.390 15.140 5.651 1.00 72.88 93 LYS A C 1
ATOM 770 O O . LYS A 1 93 ? 3.662 16.167 6.274 1.00 72.88 93 LYS A O 1
ATOM 775 N N . LYS A 1 94 ? 2.157 14.630 5.629 1.00 68.38 94 LYS A N 1
ATOM 776 C CA . LYS A 1 94 ? 1.079 15.180 6.450 1.00 68.38 94 LYS A CA 1
ATOM 777 C C . LYS A 1 94 ? 1.268 14.843 7.931 1.00 68.38 94 LYS A C 1
ATOM 779 O O . LYS A 1 94 ? 1.022 15.719 8.759 1.00 68.38 94 LYS A O 1
ATOM 784 N N . LEU A 1 95 ? 1.769 13.644 8.251 1.00 67.25 95 LEU A N 1
ATOM 785 C CA . LEU A 1 95 ? 2.169 13.280 9.617 1.00 67.25 95 LEU A CA 1
ATOM 786 C C . LEU A 1 95 ? 3.279 14.195 10.149 1.00 67.25 95 LEU A C 1
ATOM 788 O O . LEU A 1 95 ? 3.176 14.664 11.278 1.00 67.25 95 LEU A O 1
ATOM 792 N N . GLU A 1 96 ? 4.294 14.508 9.338 1.00 68.06 96 GLU A N 1
ATOM 793 C CA . GLU A 1 96 ? 5.374 15.423 9.742 1.00 68.06 96 GLU A CA 1
ATOM 794 C C . GLU A 1 96 ? 4.898 16.871 9.939 1.00 68.06 96 GLU A C 1
ATOM 796 O O . GLU A 1 96 ? 5.350 17.560 10.852 1.00 68.06 96 GLU A O 1
ATOM 801 N N . ARG A 1 97 ? 4.003 17.366 9.072 1.00 62.88 97 ARG A N 1
ATOM 802 C CA . ARG A 1 97 ? 3.645 18.796 9.038 1.00 62.88 97 ARG A CA 1
ATOM 803 C C . ARG A 1 97 ? 2.579 19.223 10.041 1.00 62.88 97 ARG A C 1
ATOM 805 O O . ARG A 1 97 ? 2.381 20.426 10.181 1.00 62.88 97 ARG A O 1
ATOM 812 N N . ASN A 1 98 ? 1.883 18.292 10.696 1.00 55.22 98 ASN A N 1
ATOM 813 C CA . ASN A 1 98 ? 0.789 18.577 11.640 1.00 55.22 98 ASN A CA 1
ATOM 814 C C . ASN A 1 98 ? -0.256 19.590 11.098 1.00 55.22 98 ASN A C 1
ATOM 816 O O . ASN A 1 98 ? -0.872 20.339 11.852 1.00 55.22 98 ASN A O 1
ATOM 820 N N . ASN A 1 99 ? -0.419 19.654 9.769 1.00 49.88 99 ASN A N 1
ATOM 821 C CA . ASN A 1 99 ? -1.247 20.644 9.082 1.00 49.88 99 ASN A CA 1
ATOM 822 C C . ASN A 1 99 ? -2.496 19.973 8.501 1.00 49.88 99 ASN A C 1
ATOM 824 O O . ASN A 1 99 ? -2.414 19.018 7.725 1.00 49.88 99 ASN A O 1
ATOM 828 N N . ASN A 1 100 ? -3.662 20.513 8.857 1.00 51.97 100 ASN A N 1
ATOM 829 C CA . ASN A 1 100 ? -4.974 19.955 8.519 1.00 51.97 100 ASN A CA 1
ATOM 830 C C . ASN A 1 100 ? -5.505 20.344 7.128 1.00 51.97 100 ASN A C 1
ATOM 832 O O . ASN A 1 100 ? -6.583 19.896 6.757 1.00 51.97 100 ASN A O 1
ATOM 836 N N . SER A 1 101 ? -4.797 21.142 6.329 1.00 48.12 101 SER A N 1
ATOM 837 C CA . SER A 1 101 ? -5.354 21.656 5.073 1.00 48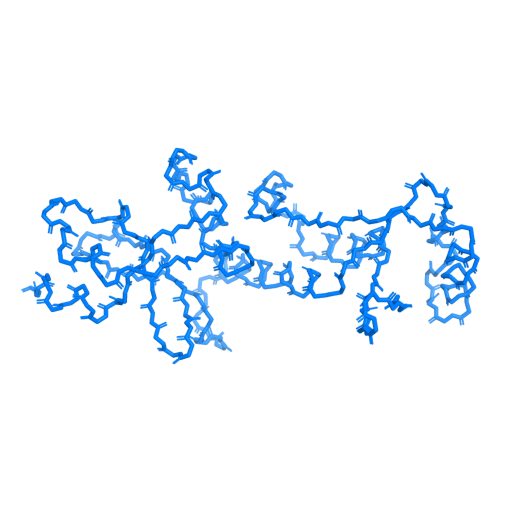.12 101 SER A CA 1
ATOM 838 C C . SER A 1 101 ? -5.182 20.701 3.879 1.00 48.12 101 SER A C 1
ATOM 840 O O . SER A 1 101 ? -4.083 20.240 3.578 1.00 48.12 101 SER A O 1
ATOM 842 N N . GLY A 1 102 ? -6.283 20.442 3.158 1.00 49.59 102 GLY A N 1
ATOM 843 C CA . GLY A 1 102 ? -6.267 20.184 1.707 1.00 49.59 102 GLY A CA 1
ATOM 844 C C . GLY A 1 102 ? -6.526 18.761 1.192 1.00 49.59 102 GLY A C 1
ATOM 845 O O . GLY A 1 102 ? -6.667 18.598 -0.012 1.00 49.59 102 GLY A O 1
ATOM 846 N N . PHE A 1 103 ? -6.619 17.743 2.050 1.00 50.25 103 PHE A N 1
ATOM 847 C CA . PHE A 1 103 ? -6.901 16.356 1.637 1.00 50.25 103 PHE A CA 1
ATOM 848 C C . PHE A 1 103 ? -7.773 15.683 2.695 1.00 50.25 103 PHE A C 1
ATOM 850 O O . PHE A 1 103 ? -7.239 14.998 3.565 1.00 50.25 103 PHE A O 1
ATOM 857 N N . GLU A 1 104 ? -9.074 15.961 2.707 1.00 52.06 104 GLU A N 1
ATOM 858 C CA . GLU A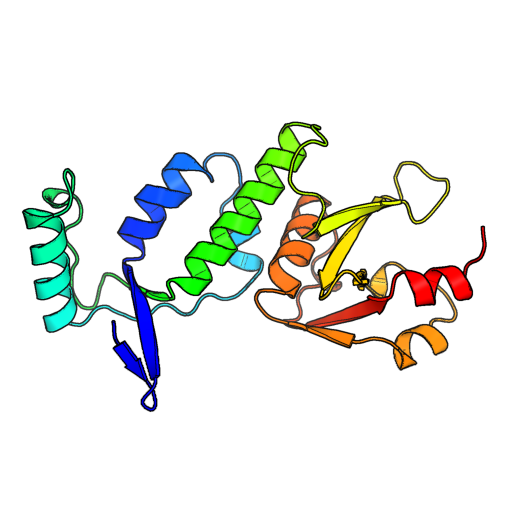 1 104 ? -9.987 15.477 3.756 1.00 52.06 104 GLU A CA 1
ATOM 859 C C . GLU A 1 104 ? -10.451 14.022 3.553 1.00 52.06 104 GLU A C 1
ATOM 861 O O . GLU A 1 104 ? -10.915 13.404 4.506 1.00 52.06 104 GLU A O 1
ATOM 866 N N . ASP A 1 105 ? -10.233 13.417 2.379 1.00 54.47 105 ASP A N 1
ATOM 867 C CA . ASP A 1 105 ? -11.110 12.309 1.970 1.00 54.47 105 ASP A CA 1
ATOM 868 C C . ASP A 1 105 ? -10.500 10.903 1.918 1.00 54.47 105 ASP A C 1
ATOM 870 O O . ASP A 1 105 ? -11.253 9.944 1.781 1.00 54.47 105 ASP A O 1
ATOM 874 N N . ILE A 1 106 ? -9.178 10.724 2.041 1.00 53.94 106 ILE A N 1
ATOM 875 C CA . ILE A 1 106 ? -8.574 9.405 1.766 1.00 53.94 106 ILE A CA 1
ATOM 876 C C . ILE A 1 106 ? -8.321 8.611 3.054 1.00 53.94 106 ILE A C 1
ATOM 878 O O . ILE A 1 106 ? -8.892 7.534 3.188 1.00 53.94 106 ILE A O 1
ATOM 882 N N . CYS A 1 107 ? -7.533 9.106 4.020 1.00 56.22 107 CYS A N 1
ATOM 883 C CA . CYS A 1 107 ? -7.206 8.355 5.245 1.00 56.22 107 CYS A CA 1
ATOM 884 C C . CYS A 1 107 ? -6.638 9.236 6.389 1.00 56.22 107 CYS A C 1
ATOM 886 O O . CYS A 1 107 ? -5.743 10.043 6.128 1.00 56.22 107 CYS A O 1
ATOM 888 N N . PHE A 1 108 ? -7.070 9.048 7.650 1.00 72.94 108 PHE A N 1
ATOM 889 C CA . PHE A 1 108 ? -6.522 9.743 8.843 1.00 72.94 108 PHE A CA 1
ATOM 890 C C . PHE A 1 108 ? -6.596 8.915 10.128 1.00 72.94 108 PHE A C 1
ATOM 892 O O . PHE A 1 108 ? -7.061 7.784 10.129 1.00 72.94 108 PHE A O 1
ATOM 899 N N . PHE A 1 109 ? -6.153 9.510 11.239 1.00 75.88 109 PHE A N 1
ATOM 900 C CA . PHE A 1 109 ? -6.420 9.024 12.585 1.00 75.88 109 PHE A CA 1
ATOM 901 C C . PHE A 1 109 ? -7.776 9.515 13.081 1.00 75.88 109 PHE A C 1
ATOM 903 O O . PHE A 1 109 ? -8.166 10.662 12.851 1.00 75.88 109 PHE A O 1
ATOM 910 N N . ILE A 1 110 ? -8.477 8.652 13.797 1.00 80.19 110 ILE A N 1
ATOM 911 C CA . ILE A 1 110 ? -9.665 8.997 14.558 1.00 80.19 110 ILE A CA 1
ATOM 912 C C . ILE A 1 110 ? -9.451 8.602 16.006 1.00 80.19 110 ILE A C 1
ATOM 914 O O . ILE A 1 110 ? -8.828 7.587 16.318 1.00 80.19 110 ILE A O 1
ATOM 918 N N . ARG A 1 111 ? -9.950 9.447 16.897 1.00 79.50 111 ARG A N 1
ATOM 919 C CA . ARG A 1 111 ? -9.924 9.176 18.321 1.00 79.50 111 ARG A CA 1
ATOM 920 C C . ARG A 1 111 ? -11.125 8.306 18.667 1.00 79.50 111 ARG A C 1
ATOM 922 O O . ARG A 1 111 ? -12.254 8.711 18.398 1.00 79.50 111 ARG A O 1
ATOM 929 N N . ILE A 1 112 ? -10.869 7.130 19.229 1.00 76.75 112 ILE A N 1
ATOM 930 C CA . ILE A 1 112 ? -11.912 6.148 19.571 1.00 76.75 112 ILE A CA 1
ATOM 931 C C . ILE A 1 112 ? -12.237 6.101 21.070 1.00 76.75 112 ILE A C 1
ATOM 933 O O . ILE A 1 112 ? -13.148 5.389 21.466 1.00 76.75 112 ILE A O 1
ATOM 937 N N . ASP A 1 113 ? -11.525 6.871 21.896 1.00 71.94 113 ASP A N 1
ATOM 938 C CA . ASP A 1 113 ? -11.758 6.983 23.340 1.00 71.94 113 ASP A CA 1
ATOM 939 C C . ASP A 1 113 ? -11.297 8.364 23.862 1.00 71.94 113 ASP A C 1
ATOM 941 O O . ASP A 1 113 ? -10.525 9.087 23.228 1.00 71.94 113 ASP A O 1
ATOM 945 N N . SER A 1 114 ? -11.781 8.742 25.040 1.00 69.88 114 SER A N 1
ATOM 946 C CA . SER A 1 114 ? -11.383 9.906 25.831 1.00 69.88 114 SER A CA 1
ATOM 947 C C . SER A 1 114 ? -9.862 10.039 26.024 1.00 69.88 114 SER A C 1
ATOM 949 O O . SER A 1 114 ? -9.339 11.161 26.067 1.00 69.88 114 SER A O 1
ATOM 951 N N . ASN A 1 115 ? -9.109 8.935 26.048 1.00 69.25 115 ASN A N 1
ATOM 952 C CA . ASN A 1 115 ? -7.651 8.960 26.134 1.00 69.25 115 ASN A CA 1
ATOM 953 C C . ASN A 1 115 ? -7.007 9.560 24.862 1.00 69.25 115 ASN A C 1
ATOM 955 O O . ASN A 1 115 ? -7.342 9.214 23.730 1.00 69.25 115 ASN A O 1
ATOM 959 N N . ALA A 1 116 ? -6.066 10.495 25.037 1.00 62.38 116 ALA A N 1
ATOM 960 C CA . ALA A 1 116 ? -5.349 11.155 23.934 1.00 62.38 116 ALA A CA 1
ATOM 961 C C . ALA A 1 116 ? -4.455 10.206 23.130 1.00 62.38 116 ALA A C 1
ATOM 963 O O . ALA A 1 116 ? -4.110 10.505 21.989 1.00 62.38 116 ALA A O 1
ATOM 964 N N . HIS A 1 117 ? -4.119 9.057 23.709 1.00 65.88 117 HIS A N 1
ATOM 965 C CA . HIS A 1 117 ? -3.333 8.014 23.065 1.00 65.88 117 HIS A CA 1
ATOM 966 C C . HIS A 1 117 ? -4.186 7.012 22.271 1.00 65.88 117 HIS A C 1
ATOM 968 O O . HIS A 1 117 ? -3.627 6.176 21.568 1.00 65.88 117 HIS A O 1
ATOM 974 N N . SER A 1 118 ? -5.519 7.127 22.304 1.00 73.00 118 SER A N 1
ATOM 975 C CA . SER A 1 118 ? -6.452 6.237 21.594 1.00 73.00 118 SER A CA 1
ATOM 976 C C . SER A 1 118 ? -6.782 6.732 20.178 1.00 73.00 118 SER A C 1
ATOM 978 O O . SER A 1 118 ? -7.935 6.703 19.743 1.00 73.00 118 SER A O 1
ATOM 980 N N . CYS A 1 119 ? -5.775 7.235 19.460 1.00 80.38 119 CYS A N 1
ATOM 981 C CA . CYS A 1 119 ? -5.890 7.642 18.059 1.00 80.38 119 CYS A CA 1
ATOM 982 C C . CYS A 1 119 ? -5.467 6.491 17.141 1.00 80.38 119 CYS A C 1
ATOM 984 O O . CYS A 1 119 ? -4.310 6.065 17.150 1.00 80.38 119 CYS A O 1
ATOM 986 N N . VAL A 1 120 ? -6.393 6.019 16.311 1.00 86.19 120 VAL A N 1
ATOM 987 C CA . VAL A 1 120 ? -6.197 4.867 15.419 1.00 86.19 120 VAL A CA 1
ATOM 988 C C . VAL A 1 120 ? -6.409 5.271 13.958 1.00 86.19 120 VAL A C 1
ATOM 990 O O . VAL A 1 120 ? -7.265 6.116 13.692 1.00 86.19 120 VAL A O 1
ATOM 993 N N . PRO A 1 121 ? -5.632 4.735 13.002 1.00 88.38 121 PRO A N 1
ATOM 994 C CA . PRO A 1 121 ? -5.801 5.043 11.591 1.00 88.38 121 PRO A CA 1
ATOM 995 C C . PRO A 1 121 ? -7.086 4.403 11.047 1.00 88.38 121 PRO A C 1
ATOM 997 O O . PRO A 1 121 ? -7.447 3.291 11.436 1.00 88.38 121 PRO A O 1
ATOM 1000 N N . TYR A 1 122 ? -7.748 5.093 10.122 1.00 87.88 122 TYR A N 1
ATOM 1001 C CA . TYR A 1 122 ? -8.898 4.608 9.366 1.00 87.88 122 TYR A CA 1
ATOM 1002 C C . TYR A 1 122 ? -8.652 4.721 7.861 1.00 87.88 122 TYR A C 1
ATOM 1004 O O . TYR A 1 122 ? -7.913 5.592 7.396 1.00 87.88 122 TYR A O 1
ATOM 1012 N N . TYR A 1 123 ? -9.320 3.853 7.110 1.00 86.25 123 TYR A N 1
ATOM 1013 C CA . TYR A 1 123 ? -9.373 3.872 5.650 1.00 86.25 123 TYR A CA 1
ATOM 1014 C C . TYR A 1 123 ? -10.738 4.407 5.202 1.00 86.25 123 TYR A C 1
ATOM 1016 O O . TYR A 1 123 ? -11.755 4.049 5.801 1.00 86.25 123 TYR A O 1
ATOM 1024 N N . THR A 1 124 ? -10.781 5.271 4.186 1.00 84.88 124 THR A N 1
ATOM 1025 C CA . THR A 1 124 ? -12.045 5.748 3.609 1.00 84.88 124 THR A CA 1
ATOM 1026 C C . THR A 1 124 ? -12.321 5.053 2.285 1.00 84.88 124 THR A C 1
ATOM 1028 O O . THR A 1 124 ? -11.507 5.112 1.368 1.00 84.88 124 THR A O 1
ATOM 1031 N N . GLN A 1 125 ? -13.518 4.488 2.147 1.00 82.94 125 GLN A N 1
ATOM 1032 C CA . GLN A 1 125 ? -14.024 3.969 0.879 1.00 82.94 125 GLN A CA 1
ATOM 1033 C C . GLN A 1 125 ? -15.421 4.524 0.633 1.00 82.94 125 GLN A C 1
ATOM 1035 O O . GLN A 1 125 ? -16.294 4.401 1.490 1.00 82.94 125 GLN A O 1
ATOM 1040 N N . ASN A 1 126 ? -15.645 5.144 -0.528 1.00 83.06 126 ASN A N 1
ATOM 1041 C CA . ASN A 1 126 ? -16.941 5.728 -0.901 1.00 83.06 126 ASN A CA 1
ATOM 1042 C C . ASN A 1 126 ? -17.517 6.693 0.162 1.00 83.06 126 ASN A C 1
ATOM 1044 O O . ASN A 1 126 ? -18.722 6.729 0.390 1.00 83.06 126 ASN A O 1
ATOM 1048 N N . GLY A 1 127 ? -16.650 7.451 0.845 1.00 82.56 127 GLY A N 1
ATOM 1049 C CA . GLY A 1 127 ? -17.034 8.381 1.916 1.00 82.56 127 GLY A CA 1
ATOM 1050 C C . GLY A 1 127 ? -17.296 7.735 3.283 1.00 82.56 127 GLY A C 1
ATOM 1051 O O . GLY A 1 127 ? -17.482 8.452 4.265 1.00 82.56 127 GLY A O 1
ATOM 1052 N N . GLN A 1 128 ? -17.264 6.405 3.384 1.00 87.69 128 GLN A N 1
ATOM 1053 C CA . GLN A 1 128 ? -17.404 5.678 4.643 1.00 87.69 128 GLN A CA 1
ATOM 1054 C C . GLN A 1 128 ? -16.035 5.362 5.245 1.00 87.69 128 GLN A C 1
ATOM 1056 O O . GLN A 1 128 ? -15.112 4.952 4.543 1.00 87.69 128 GLN A O 1
ATOM 1061 N N . LYS A 1 129 ? -15.912 5.540 6.564 1.00 89.94 129 LYS A N 1
ATOM 1062 C CA . LYS A 1 129 ? -14.681 5.271 7.318 1.00 89.94 129 LYS A CA 1
ATOM 1063 C C . LYS A 1 129 ? -14.688 3.852 7.865 1.00 89.94 129 LYS A C 1
ATOM 1065 O O . LYS A 1 129 ? -15.683 3.430 8.454 1.00 89.94 129 LYS A O 1
ATOM 1070 N N . TYR A 1 130 ? -13.556 3.176 7.739 1.00 90.69 130 TYR A N 1
ATOM 1071 C CA . TYR A 1 130 ? -13.342 1.809 8.187 1.00 90.69 130 TYR A CA 1
ATOM 1072 C C . TYR A 1 130 ? -12.172 1.727 9.160 1.00 90.69 130 TYR A C 1
ATOM 1074 O O . TYR A 1 130 ? -11.111 2.311 8.931 1.00 90.69 130 TYR A O 1
ATOM 1082 N N . LEU A 1 131 ? -12.372 0.980 10.241 1.00 91.06 131 LEU A N 1
ATOM 1083 C CA . LEU A 1 131 ? -11.407 0.786 11.318 1.00 91.06 131 LEU A CA 1
ATOM 1084 C C . LEU A 1 131 ? -11.077 -0.690 11.468 1.00 91.06 131 LEU A C 1
ATOM 1086 O O . LEU A 1 131 ? -11.966 -1.532 11.365 1.00 91.06 131 LEU A O 1
ATOM 1090 N N . ALA A 1 132 ? -9.811 -1.010 11.734 1.00 91.56 132 ALA A N 1
ATOM 1091 C CA . ALA A 1 132 ? -9.425 -2.398 11.937 1.00 91.56 132 ALA A CA 1
ATOM 1092 C C . ALA A 1 132 ? -10.046 -2.974 13.206 1.00 91.56 132 ALA A C 1
ATOM 1094 O O . ALA A 1 132 ? -10.004 -2.369 14.278 1.00 91.56 132 ALA A O 1
ATOM 1095 N N . LEU A 1 133 ? -10.596 -4.178 13.066 1.00 89.69 133 LEU A N 1
ATOM 1096 C CA . LEU A 1 133 ? -11.357 -4.832 14.120 1.00 89.69 133 LEU A CA 1
ATOM 1097 C C . LEU A 1 133 ? -10.497 -5.137 15.356 1.00 89.69 133 LEU A C 1
ATOM 1099 O O . LEU A 1 133 ? -11.003 -5.116 16.471 1.00 89.69 133 LEU A O 1
ATOM 1103 N N . PHE A 1 134 ? -9.189 -5.358 15.176 1.00 88.19 134 PHE A N 1
ATOM 1104 C CA . PHE A 1 134 ? -8.274 -5.681 16.275 1.00 88.19 134 PHE A CA 1
ATOM 1105 C C . PHE A 1 134 ? -8.100 -4.550 17.302 1.00 88.19 134 PHE A C 1
ATOM 1107 O O . PHE A 1 134 ? -7.503 -4.783 18.350 1.00 88.19 134 PHE A O 1
ATOM 1114 N N . TYR A 1 135 ? -8.571 -3.332 17.009 1.00 86.56 135 TYR A N 1
ATOM 1115 C CA . TYR A 1 135 ? -8.578 -2.232 17.974 1.00 86.56 135 TYR A CA 1
ATOM 1116 C C . TYR A 1 135 ? -9.673 -2.355 19.034 1.00 86.56 135 TYR A C 1
ATOM 1118 O O . TYR A 1 135 ? -9.612 -1.653 20.041 1.00 86.56 135 TYR A O 1
ATOM 1126 N N . PHE A 1 136 ? -10.666 -3.214 18.812 1.00 84.06 136 PHE A N 1
ATOM 1127 C CA . PHE A 1 136 ? -11.811 -3.369 19.696 1.00 84.06 136 PHE A CA 1
ATOM 1128 C C . PHE A 1 136 ? -11.669 -4.664 20.495 1.00 84.06 136 PHE A C 1
ATOM 1130 O O . PHE A 1 136 ? -11.521 -5.748 19.932 1.00 84.06 136 PHE A O 1
ATOM 1137 N N . GLU A 1 137 ? -11.706 -4.540 21.819 1.00 75.19 137 GLU A N 1
ATOM 1138 C CA . GLU A 1 137 ? -11.712 -5.665 22.753 1.00 75.19 137 GLU A CA 1
ATOM 1139 C C . GLU A 1 137 ? -13.146 -5.941 23.249 1.00 75.19 137 GLU A C 1
ATOM 1141 O O . GLU A 1 137 ? -13.996 -5.047 23.270 1.00 75.19 137 GLU A O 1
ATOM 1146 N N . GLY A 1 138 ? -13.420 -7.180 23.669 1.00 72.94 138 GLY A N 1
ATOM 1147 C CA . GLY A 1 138 ? -14.722 -7.594 24.209 1.00 72.94 138 GLY A CA 1
ATOM 1148 C C . GLY A 1 138 ? -15.609 -8.347 23.211 1.00 72.94 138 GLY A C 1
ATOM 1149 O O . GLY A 1 138 ? -15.108 -9.043 22.325 1.00 72.94 138 GLY A O 1
ATOM 1150 N N . ASP A 1 139 ? -16.930 -8.247 23.394 1.00 67.38 139 ASP A N 1
ATOM 1151 C CA . ASP A 1 139 ? -17.927 -8.940 22.569 1.00 67.38 139 ASP A CA 1
ATOM 1152 C C . ASP A 1 139 ? -18.030 -8.300 21.175 1.00 67.38 139 ASP A C 1
ATOM 1154 O O . ASP A 1 139 ? -18.779 -7.355 20.923 1.00 67.38 139 ASP A O 1
ATOM 1158 N N . THR A 1 140 ? -17.191 -8.802 20.271 1.00 79.19 140 THR A N 1
ATOM 1159 C CA . THR A 1 140 ? -17.031 -8.309 18.900 1.00 79.19 140 THR A CA 1
ATOM 1160 C C . THR A 1 140 ? -17.827 -9.133 17.885 1.00 79.19 140 THR A C 1
ATOM 1162 O O . THR A 1 140 ? -17.704 -8.882 16.686 1.00 79.19 140 THR A O 1
ATOM 1165 N N . GLU A 1 141 ? -18.675 -10.079 18.315 1.00 82.56 141 GLU A N 1
ATOM 1166 C CA . GLU A 1 141 ? -19.443 -10.949 17.404 1.00 82.56 141 GLU A CA 1
ATOM 1167 C C . GLU A 1 141 ? -20.318 -10.141 16.436 1.00 82.56 141 GLU A C 1
ATOM 1169 O O . GLU A 1 141 ? -20.321 -10.389 15.228 1.00 82.56 141 GLU A O 1
ATOM 1174 N N . ASN A 1 142 ? -20.989 -9.104 16.942 1.00 80.81 142 ASN A N 1
ATOM 1175 C CA . ASN A 1 142 ? -21.816 -8.216 16.122 1.00 80.81 142 ASN A CA 1
ATOM 1176 C C . ASN A 1 142 ? -20.994 -7.395 15.114 1.00 80.81 142 ASN A C 1
ATOM 1178 O O . ASN A 1 142 ? -21.467 -7.128 14.008 1.00 80.81 142 ASN A O 1
ATOM 1182 N N . LEU A 1 143 ? -19.764 -7.008 15.474 1.00 83.62 143 LEU A N 1
ATOM 1183 C CA . LEU A 1 143 ? -18.857 -6.297 14.568 1.00 83.62 143 LEU A CA 1
ATOM 1184 C C . LEU A 1 143 ? -18.292 -7.239 13.502 1.00 83.62 143 LEU A C 1
ATOM 1186 O O . LEU A 1 143 ? -18.201 -6.852 12.340 1.00 83.62 143 LEU A O 1
ATOM 1190 N N . MET A 1 144 ? -17.962 -8.481 13.870 1.00 84.69 144 MET A N 1
ATOM 1191 C CA . MET A 1 144 ? -17.464 -9.497 12.938 1.00 84.69 144 MET A CA 1
ATOM 1192 C C . MET A 1 144 ? -18.460 -9.779 11.811 1.00 84.69 144 MET A C 1
ATOM 1194 O O . MET A 1 144 ? -18.049 -9.917 10.663 1.00 84.69 144 MET A O 1
ATOM 1198 N N . GLN A 1 145 ? -19.764 -9.801 12.107 1.00 86.19 145 GLN A N 1
ATOM 1199 C CA . GLN A 1 145 ? -20.810 -10.001 11.093 1.00 86.19 145 GLN A CA 1
ATOM 1200 C C . GLN A 1 145 ? -20.891 -8.868 10.059 1.00 86.19 145 GLN A C 1
ATOM 1202 O O . GLN A 1 145 ? -21.408 -9.074 8.963 1.00 86.19 145 GLN A O 1
ATOM 1207 N N . ARG A 1 146 ? -20.396 -7.675 10.404 1.00 87.44 146 ARG A N 1
ATOM 1208 C CA . ARG A 1 146 ? -20.389 -6.484 9.540 1.00 87.44 146 ARG A CA 1
ATOM 1209 C C . ARG A 1 146 ? -19.001 -6.163 8.992 1.00 87.44 146 ARG A C 1
ATOM 1211 O O . ARG A 1 146 ? -18.836 -5.168 8.290 1.00 87.44 146 ARG A O 1
ATOM 1218 N N . ALA A 1 147 ? -18.004 -6.975 9.335 1.00 90.38 147 ALA A N 1
ATOM 1219 C CA . ALA A 1 147 ? -16.637 -6.736 8.932 1.00 90.38 147 ALA A CA 1
ATOM 1220 C C . ALA A 1 147 ? -16.449 -7.026 7.438 1.00 90.38 147 ALA A C 1
ATOM 1222 O O . ALA A 1 147 ? -16.938 -8.021 6.903 1.00 90.38 147 ALA A O 1
ATOM 1223 N N . VAL A 1 148 ? -15.684 -6.164 6.782 1.00 91.25 148 VAL A N 1
ATOM 1224 C CA . VAL A 1 148 ? -15.241 -6.315 5.396 1.00 91.25 148 VAL A CA 1
ATOM 1225 C C . VAL A 1 148 ? -13.746 -6.627 5.407 1.00 91.25 148 VAL A C 1
ATOM 1227 O O . VAL A 1 148 ? -13.021 -6.184 6.298 1.00 91.25 148 VAL A O 1
ATOM 1230 N N . GLN A 1 149 ? -13.274 -7.410 4.439 1.00 91.12 149 GLN A N 1
ATOM 1231 C CA . GLN A 1 149 ? -11.842 -7.634 4.249 1.00 91.12 149 GLN A CA 1
ATOM 1232 C C . GLN A 1 149 ? -11.247 -6.521 3.387 1.00 91.12 149 GLN A C 1
ATOM 1234 O O . GLN A 1 149 ? -11.710 -6.294 2.270 1.00 91.12 149 GLN A O 1
ATOM 1239 N N . LEU A 1 150 ? -10.210 -5.857 3.899 1.00 89.31 150 LEU A N 1
ATOM 1240 C CA . LEU A 1 150 ? -9.309 -5.038 3.088 1.00 89.31 150 LEU A CA 1
ATOM 1241 C C . LEU A 1 150 ? -8.078 -5.844 2.709 1.00 89.31 150 LEU A C 1
ATOM 1243 O O . LEU A 1 150 ? -7.529 -6.555 3.547 1.00 89.31 150 LEU A O 1
ATOM 1247 N N . GLU A 1 151 ? -7.617 -5.668 1.475 1.00 88.38 151 GLU A N 1
ATOM 1248 C CA . GLU A 1 151 ? -6.471 -6.372 0.897 1.00 88.38 151 GLU A CA 1
ATOM 1249 C C . GLU A 1 151 ? -5.640 -5.419 0.025 1.00 88.38 151 GLU A C 1
ATOM 1251 O O . GLU A 1 151 ? -6.092 -4.335 -0.350 1.00 88.38 151 GLU A O 1
ATOM 1256 N N . ASN A 1 152 ? -4.424 -5.833 -0.343 1.00 84.19 152 ASN A N 1
ATOM 1257 C CA . ASN A 1 152 ? -3.573 -5.127 -1.311 1.00 84.19 152 ASN A CA 1
ATOM 1258 C C . ASN A 1 152 ? -3.350 -3.638 -0.954 1.00 84.19 152 ASN A C 1
ATOM 1260 O O . ASN A 1 152 ? -3.070 -3.287 0.195 1.00 84.19 152 ASN A O 1
ATOM 1264 N N . TRP A 1 153 ? -3.467 -2.752 -1.947 1.00 83.12 153 TRP A N 1
ATOM 1265 C CA . TRP A 1 153 ? -3.265 -1.313 -1.797 1.00 83.12 153 TRP A CA 1
ATOM 1266 C C . TRP A 1 153 ? -4.287 -0.634 -0.881 1.00 83.12 153 TRP A C 1
ATOM 1268 O O . TRP A 1 153 ? -3.921 0.337 -0.217 1.00 83.12 153 TRP A O 1
ATOM 1278 N N . ASP A 1 154 ? -5.501 -1.178 -0.755 1.00 82.88 154 ASP A N 1
ATOM 1279 C CA . ASP A 1 154 ? -6.504 -0.667 0.189 1.00 82.88 154 ASP A CA 1
ATOM 1280 C C . ASP A 1 154 ? -6.059 -0.875 1.648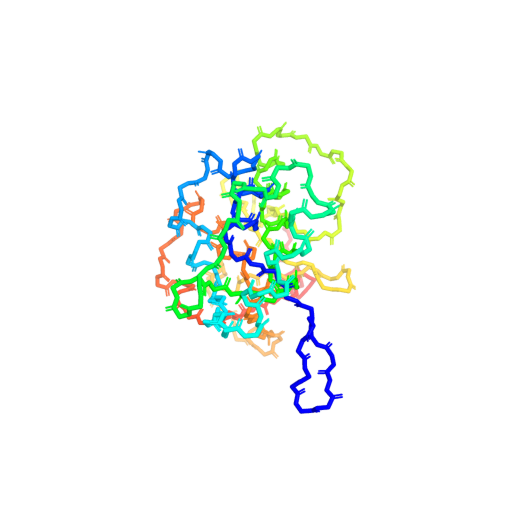 1.00 82.88 154 ASP A C 1
ATOM 1282 O O . ASP A 1 154 ? -6.367 -0.073 2.530 1.00 82.88 154 ASP A O 1
ATOM 1286 N N . LEU A 1 155 ? -5.258 -1.915 1.904 1.00 87.00 155 LEU A N 1
ATOM 1287 C CA . LEU A 1 155 ? -4.670 -2.203 3.214 1.00 87.00 155 LEU A CA 1
ATOM 1288 C C . LEU A 1 155 ? -3.304 -1.523 3.435 1.00 87.00 155 LEU A C 1
ATOM 1290 O O . LEU A 1 155 ? -2.888 -1.319 4.581 1.00 87.00 155 LEU A O 1
ATOM 1294 N N . ALA A 1 156 ? -2.594 -1.165 2.363 1.00 85.56 156 ALA A N 1
ATOM 1295 C CA . ALA A 1 156 ? -1.215 -0.677 2.425 1.00 85.56 156 ALA A CA 1
ATOM 1296 C C . ALA A 1 156 ? -1.057 0.573 3.308 1.00 85.56 156 ALA A C 1
ATOM 1298 O O . ALA A 1 156 ? -0.103 0.659 4.084 1.00 85.56 156 ALA A O 1
ATOM 1299 N N . TYR A 1 157 ? -2.009 1.511 3.244 1.00 84.38 157 TYR A N 1
ATOM 1300 C CA . TYR A 1 157 ? -2.004 2.701 4.101 1.00 84.38 157 TYR A CA 1
ATOM 1301 C C . TYR A 1 157 ? -2.090 2.343 5.591 1.00 84.38 157 TYR A C 1
ATOM 1303 O O . TYR A 1 157 ? -1.322 2.854 6.407 1.00 84.38 157 TYR A O 1
ATOM 1311 N N . LEU A 1 158 ? -3.010 1.450 5.959 1.00 87.62 158 LEU A N 1
ATOM 1312 C CA . LEU A 1 158 ? -3.199 1.074 7.356 1.00 87.62 158 LEU A CA 1
ATOM 1313 C C . LEU A 1 158 ? -1.951 0.366 7.895 1.00 87.62 158 LEU A C 1
ATOM 1315 O O . LEU A 1 158 ? -1.454 0.735 8.959 1.00 87.62 158 LEU A O 1
ATOM 1319 N N . LYS A 1 159 ? -1.375 -0.561 7.113 1.00 87.56 159 LYS A N 1
ATOM 1320 C CA . LYS A 1 159 ? -0.090 -1.213 7.426 1.00 87.56 159 LYS A CA 1
ATOM 1321 C C . LYS A 1 159 ? 1.035 -0.202 7.637 1.00 87.56 159 LYS A C 1
ATOM 1323 O O . LYS A 1 159 ? 1.811 -0.340 8.585 1.00 87.56 159 LYS A O 1
ATOM 1328 N N . PHE A 1 160 ? 1.098 0.830 6.801 1.00 85.50 160 PHE A N 1
ATOM 1329 C CA . PHE A 1 160 ? 2.068 1.911 6.939 1.00 85.50 160 PHE A CA 1
ATOM 1330 C C . PHE A 1 160 ? 1.901 2.656 8.270 1.00 85.50 160 PHE A C 1
ATOM 1332 O O . PHE A 1 160 ? 2.862 2.782 9.036 1.00 85.50 160 PHE A O 1
ATOM 1339 N N . CYS A 1 161 ? 0.679 3.083 8.597 1.00 83.62 161 CYS A N 1
ATOM 1340 C CA . CYS A 1 161 ? 0.388 3.760 9.861 1.00 83.62 161 CYS A CA 1
ATOM 1341 C C . CYS A 1 161 ? 0.700 2.886 11.079 1.00 83.62 161 CYS A C 1
ATOM 1343 O O . CYS A 1 161 ? 1.307 3.366 12.035 1.00 83.62 161 CYS A O 1
ATOM 1345 N N . TRP A 1 162 ? 0.345 1.604 11.036 1.00 87.38 162 TRP A N 1
ATOM 1346 C CA . TRP A 1 162 ? 0.609 0.652 12.115 1.00 87.38 162 TRP A CA 1
ATOM 1347 C C . TRP A 1 162 ? 2.094 0.446 12.373 1.00 87.38 162 TRP A C 1
ATOM 1349 O O . TRP A 1 162 ? 2.509 0.422 13.534 1.00 87.38 162 TRP A O 1
ATOM 1359 N N . LYS A 1 163 ? 2.910 0.378 11.318 1.00 85.69 163 LYS A N 1
ATOM 1360 C CA . LYS A 1 163 ? 4.369 0.304 11.459 1.00 85.69 163 LYS A CA 1
ATOM 1361 C C . LYS A 1 163 ? 4.945 1.567 12.086 1.00 85.69 163 LYS A C 1
ATOM 1363 O O . LYS A 1 163 ? 5.766 1.455 12.992 1.00 85.69 163 LYS A O 1
ATOM 1368 N N . ILE A 1 164 ? 4.487 2.749 11.668 1.00 80.75 164 ILE A N 1
ATOM 1369 C CA . ILE A 1 164 ? 4.907 4.018 12.287 1.00 80.75 164 ILE A CA 1
ATOM 1370 C C . ILE A 1 164 ? 4.499 4.078 13.765 1.00 80.75 164 ILE A C 1
ATOM 1372 O O . ILE A 1 164 ? 5.278 4.533 14.598 1.00 80.75 164 ILE A O 1
ATOM 1376 N N . GLN A 1 165 ? 3.306 3.588 14.107 1.00 80.62 165 GLN A N 1
ATOM 1377 C CA . GLN A 1 165 ? 2.814 3.532 15.487 1.00 80.62 165 GLN A CA 1
ATOM 1378 C C . GLN A 1 165 ? 3.477 2.441 16.345 1.00 80.62 165 GLN A C 1
ATOM 1380 O O . GLN A 1 165 ? 3.249 2.399 17.553 1.00 80.62 165 GLN A O 1
ATOM 1385 N N . GLY A 1 166 ? 4.269 1.542 15.754 1.00 83.56 166 GLY A N 1
ATOM 1386 C CA . GLY A 1 166 ? 4.873 0.419 16.472 1.00 83.56 166 GLY A CA 1
ATOM 1387 C C . GLY A 1 166 ? 3.874 -0.675 16.867 1.00 83.56 166 GLY A C 1
ATOM 1388 O O . GLY A 1 166 ? 4.111 -1.412 17.829 1.00 83.56 166 GLY A O 1
ATOM 1389 N N . VAL A 1 167 ? 2.755 -0.803 16.145 1.00 86.38 167 VAL A N 1
ATOM 1390 C CA . VAL A 1 167 ? 1.842 -1.944 16.301 1.00 86.38 167 VAL A CA 1
ATOM 1391 C C . VAL A 1 167 ? 2.612 -3.224 15.961 1.00 86.38 167 VAL A C 1
ATOM 1393 O O . VAL A 1 167 ? 3.408 -3.267 15.024 1.00 86.38 167 VAL A O 1
ATOM 1396 N N . LYS A 1 168 ? 2.399 -4.288 16.738 1.00 84.44 168 LYS A N 1
ATOM 1397 C CA . LYS A 1 168 ? 3.105 -5.561 16.542 1.00 84.44 168 LYS A CA 1
ATOM 1398 C C . LYS A 1 168 ? 2.649 -6.227 15.243 1.00 84.44 168 LYS A C 1
ATOM 1400 O O . LYS A 1 168 ? 1.447 -6.406 15.057 1.00 84.44 168 LYS A O 1
ATOM 1405 N N . ASP A 1 169 ? 3.598 -6.704 14.436 1.00 81.50 169 ASP A N 1
ATOM 1406 C CA . ASP A 1 169 ? 3.327 -7.330 13.131 1.00 81.50 169 ASP A CA 1
ATOM 1407 C C . ASP A 1 169 ? 2.256 -8.436 13.206 1.00 81.50 169 ASP A C 1
ATOM 1409 O O . ASP A 1 169 ? 1.451 -8.563 12.296 1.00 81.50 169 ASP A O 1
ATOM 1413 N N . LYS A 1 170 ? 2.142 -9.182 14.317 1.00 82.38 170 LYS A N 1
ATOM 1414 C CA . LYS A 1 170 ? 1.115 -10.232 14.497 1.00 82.38 170 LYS A CA 1
ATOM 1415 C C . LYS A 1 170 ? -0.335 -9.789 14.234 1.00 82.38 170 LYS A C 1
ATOM 1417 O O . LYS A 1 170 ? -1.177 -10.645 13.999 1.00 82.38 170 LYS A O 1
ATOM 1422 N N . PHE A 1 171 ? -0.634 -8.491 14.321 1.00 77.62 171 PHE A N 1
ATOM 1423 C CA . PHE A 1 171 ? -1.980 -7.953 14.101 1.00 77.62 171 PHE A CA 1
ATOM 1424 C C . PHE A 1 171 ? -2.283 -7.645 12.630 1.00 77.62 171 PHE A C 1
ATOM 1426 O O . PHE A 1 171 ? -3.449 -7.530 12.267 1.00 77.62 171 PHE A O 1
ATOM 1433 N N . PHE A 1 172 ? -1.255 -7.516 11.786 1.00 74.62 172 PHE A N 1
ATOM 1434 C CA . PHE A 1 172 ? -1.408 -7.091 10.391 1.00 74.62 172 PHE A CA 1
ATOM 1435 C C . PHE A 1 172 ? -0.430 -7.764 9.417 1.00 74.62 172 PHE A C 1
ATOM 1437 O O . PHE A 1 172 ? -0.330 -7.348 8.269 1.00 74.62 172 PHE A O 1
ATOM 1444 N N . ALA A 1 173 ? 0.298 -8.800 9.838 1.00 69.06 173 ALA A N 1
ATOM 1445 C CA . ALA A 1 173 ? 1.252 -9.529 8.997 1.00 69.06 173 ALA A CA 1
ATOM 1446 C C . ALA A 1 173 ? 0.583 -10.319 7.859 1.00 69.06 173 ALA A C 1
ATOM 1448 O O . ALA A 1 173 ? 1.276 -10.838 6.992 1.00 69.06 173 ALA A O 1
ATOM 1449 N N . ILE A 1 174 ? -0.745 -10.424 7.873 1.00 74.44 174 ILE A N 1
ATOM 1450 C CA . ILE A 1 174 ? -1.541 -11.118 6.863 1.00 74.44 174 ILE A CA 1
ATOM 1451 C C . ILE A 1 174 ? -1.838 -10.147 5.708 1.00 74.44 174 ILE A C 1
ATOM 1453 O O . ILE A 1 174 ? -1.878 -8.926 5.886 1.00 74.44 174 ILE A O 1
ATOM 1457 N N . ASP A 1 175 ? -2.029 -10.674 4.500 1.00 80.94 175 ASP A N 1
ATOM 1458 C CA . ASP A 1 175 ? -2.348 -9.882 3.303 1.00 80.94 175 ASP A CA 1
ATOM 1459 C C . ASP A 1 175 ? -3.771 -9.304 3.297 1.00 80.94 175 ASP A C 1
ATOM 1461 O O . ASP A 1 175 ? -4.087 -8.474 2.446 1.00 80.94 175 ASP A O 1
ATOM 1465 N N . SER A 1 176 ? -4.583 -9.668 4.293 1.00 86.69 176 SER A N 1
ATOM 1466 C CA . SER A 1 176 ? -5.912 -9.122 4.529 1.00 86.69 176 SER A CA 1
ATOM 1467 C C . SER A 1 176 ? -6.085 -8.622 5.967 1.00 86.69 176 SER A C 1
ATOM 1469 O O . SER A 1 176 ? -5.383 -9.047 6.892 1.00 86.69 176 SER A O 1
ATOM 1471 N N . CYS A 1 177 ? -7.034 -7.708 6.167 1.00 90.44 177 CYS A N 1
ATOM 1472 C CA . CYS A 1 177 ? -7.446 -7.244 7.487 1.00 90.44 177 CYS A CA 1
ATOM 1473 C C . CYS A 1 177 ? -8.962 -7.056 7.548 1.00 90.44 177 CYS A C 1
ATOM 1475 O O . CYS A 1 177 ? -9.545 -6.380 6.700 1.00 90.44 177 CYS A O 1
ATOM 1477 N N . SER A 1 178 ? -9.583 -7.603 8.595 1.00 91.44 178 SER A N 1
ATOM 1478 C CA . SER A 1 178 ? -10.981 -7.334 8.922 1.00 91.44 178 SER A CA 1
ATOM 1479 C C . SER A 1 178 ? -11.133 -5.902 9.426 1.00 91.44 178 SER A C 1
ATOM 1481 O O . SER A 1 178 ? -10.593 -5.544 10.480 1.00 91.44 178 SER A O 1
ATOM 1483 N N . VAL A 1 179 ? -11.915 -5.104 8.711 1.00 91.38 179 VAL A N 1
ATOM 1484 C CA . VAL A 1 179 ? -12.285 -3.747 9.111 1.00 91.38 179 VAL A CA 1
ATOM 1485 C C . VAL A 1 179 ? -13.791 -3.618 9.258 1.00 91.38 179 VAL A C 1
ATOM 1487 O O . VAL A 1 179 ? -14.549 -4.337 8.616 1.00 91.38 179 VAL A O 1
ATOM 1490 N N . VAL A 1 180 ? -14.236 -2.681 10.082 1.00 91.88 180 VAL A N 1
ATOM 1491 C CA . VAL A 1 180 ? -15.655 -2.413 10.320 1.00 91.88 180 VAL A CA 1
ATOM 1492 C C . VAL A 1 180 ? -15.954 -0.929 10.146 1.00 91.88 180 VAL A C 1
ATOM 1494 O O . VAL A 1 180 ? -15.088 -0.077 10.370 1.00 91.88 180 VAL A O 1
ATOM 1497 N N . GLY A 1 181 ? -17.173 -0.623 9.704 1.00 91.19 181 GLY A N 1
ATOM 1498 C CA . GLY A 1 181 ? -17.632 0.742 9.508 1.00 91.19 181 GLY A CA 1
ATOM 1499 C C . GLY A 1 181 ? -17.633 1.528 10.818 1.00 91.19 181 GLY A C 1
ATOM 1500 O O . GLY A 1 181 ? -18.078 1.046 11.859 1.00 91.19 181 GLY A O 1
ATOM 1501 N N . PHE A 1 182 ? -17.172 2.774 10.770 1.00 88.00 182 PHE A N 1
ATOM 1502 C CA . PHE A 1 182 ? -17.161 3.646 11.942 1.00 88.00 182 PHE A CA 1
ATOM 1503 C C . PHE A 1 182 ? -18.565 3.888 12.519 1.00 88.00 182 PHE A C 1
ATOM 1505 O O . PHE A 1 182 ? -18.730 3.974 13.735 1.00 88.00 182 PHE A O 1
ATOM 1512 N N . ASP A 1 183 ? -19.586 3.948 11.663 1.00 86.69 183 ASP A N 1
ATOM 1513 C CA . ASP A 1 183 ? -20.972 4.111 12.107 1.00 86.69 183 ASP A CA 1
ATOM 1514 C C . ASP A 1 183 ? -21.512 2.853 12.806 1.00 86.69 183 ASP A C 1
ATOM 1516 O O . ASP A 1 183 ? -22.280 2.969 13.760 1.00 86.69 183 ASP A O 1
ATOM 1520 N N . ASP A 1 184 ? -21.056 1.657 12.419 1.00 85.19 184 ASP A N 1
ATOM 1521 C CA . ASP A 1 184 ? -21.397 0.414 13.122 1.00 85.19 184 ASP A CA 1
ATOM 1522 C C . ASP A 1 184 ? -20.796 0.384 14.533 1.00 85.19 184 ASP A C 1
ATOM 1524 O O . ASP A 1 184 ? -21.461 -0.040 15.477 1.00 85.19 184 ASP A O 1
ATOM 1528 N N . ILE A 1 185 ? -19.572 0.898 14.694 1.00 82.06 185 ILE A N 1
ATOM 1529 C CA . ILE A 1 185 ? -18.905 1.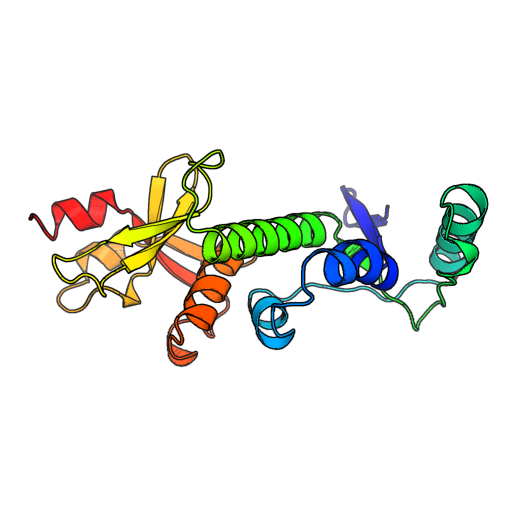010 15.999 1.00 82.06 185 ILE A CA 1
ATOM 1530 C C . ILE A 1 185 ? -19.656 1.979 16.914 1.00 82.06 185 ILE A C 1
ATOM 1532 O O . ILE A 1 185 ? -19.939 1.632 18.058 1.00 82.06 185 ILE A O 1
ATOM 1536 N N . LYS A 1 186 ? -20.021 3.171 16.423 1.00 77.88 186 LYS A N 1
ATOM 1537 C CA . LYS A 1 186 ? -20.767 4.172 17.213 1.00 77.88 186 LYS A CA 1
ATOM 1538 C C . LYS A 1 186 ? -22.078 3.636 17.779 1.00 77.88 186 LYS A C 1
ATOM 1540 O O . LYS A 1 186 ? -22.474 4.021 18.873 1.00 77.88 186 LYS A O 1
ATOM 1545 N N . ASN A 1 187 ? -22.754 2.772 17.026 1.00 70.12 187 ASN A N 1
ATOM 1546 C CA . ASN A 1 187 ? -24.013 2.174 17.459 1.00 70.12 187 ASN A CA 1
ATOM 1547 C C . ASN A 1 187 ? -23.822 1.155 18.595 1.00 70.12 187 ASN A C 1
ATOM 1549 O O . ASN A 1 187 ? -24.761 0.906 19.345 1.00 70.12 187 ASN A O 1
ATOM 1553 N N . LEU A 1 188 ? -22.629 0.565 18.715 1.00 69.06 188 LEU A N 1
ATOM 1554 C CA . LEU A 1 188 ? -22.301 -0.456 19.715 1.00 69.06 188 LEU A CA 1
ATOM 1555 C C . LEU A 1 188 ? -21.583 0.120 20.943 1.00 69.06 188 LEU A C 1
ATOM 1557 O O . LEU A 1 188 ? -21.755 -0.400 22.042 1.00 69.06 188 LEU A O 1
ATOM 1561 N N . TYR A 1 189 ? -20.841 1.214 20.769 1.00 66.38 189 TYR A N 1
ATOM 1562 C CA . TYR A 1 189 ? -20.135 1.933 21.830 1.00 66.38 189 TYR A CA 1
ATOM 1563 C C . TYR A 1 189 ? -20.585 3.407 21.854 1.00 66.38 189 TYR A C 1
ATOM 1565 O O . TYR A 1 189 ? -19.877 4.275 21.332 1.00 66.38 189 TYR A O 1
ATOM 1573 N N . PRO A 1 190 ? -21.783 3.709 22.394 1.00 58.00 190 PRO A N 1
ATOM 1574 C CA . PRO A 1 190 ? -22.231 5.087 22.580 1.00 58.00 190 PRO A CA 1
ATOM 1575 C C . PRO A 1 190 ? -21.327 5.840 23.583 1.00 58.00 190 PRO A C 1
ATOM 1577 O O . PRO A 1 190 ? -20.687 5.193 24.413 1.00 58.00 190 PRO A O 1
ATOM 1580 N N . PRO A 1 191 ? -21.245 7.183 23.481 1.00 56.62 191 PRO A N 1
ATOM 1581 C CA . PRO A 1 191 ? -20.316 8.019 24.251 1.00 56.62 191 PRO A CA 1
ATOM 1582 C C . PRO A 1 191 ? -20.526 7.987 25.768 1.00 56.62 191 PRO A C 1
ATOM 1584 O O . PRO A 1 191 ? -21.683 7.798 26.211 1.00 56.62 191 PRO A O 1
#

Secondary structure (DSSP, 8-state):
-EEETTEEE-EEEHHHHIIIIIHHH-TTS-HHHHHTTS---EEEPPHHHHHHHHHHHHHH-TTTTT----TTTSEEEEHHHHHHHHHHHHHHHHHHHT---S--SSEEEEE-SSSTT-EEEEEEETTEEEEEGGG--S--HHHHTT-EEEEHHHHHHHHHHHHHTT--GGGT-SSEEEEEEHHHHHHHS--

pLDDT: mean 79.49, std 11.05, range [48.12, 95.06]